Protein AF-A0A6M3KWX9-F1 (afdb_monomer_lite)

pLDDT: mean 74.69, std 15.09, range [32.09, 94.44]

Radius of gyration: 42.63 Å; chains: 1; bounding box: 97×72×137 Å

Foldseek 3Di:
DPDDDDDDPVVCVPPPDDPDDDDDDDPCVVVVVVVVVVVLQVVCVVLLAHPVVVPPPPPPDQCVDPVSVVVSVVSSCVSVLVVVVCCQVVPVQVVVVVVLVCCVVPPVVPDDDDDRDDRCPSVVVVVLVVVLVVLVVVLVVCPDPVSCVVCPPQNNLVSVLVNCVSVVHNSPVPGPDPVVVVVVVVVVVVLVVLVVVCVVVVHDSVVSVVVVCVVVPPPDDDDDDDDQDADPVGDGDPDDDDDDDDD

Sequence (247 aa):
PWKIWSFSSEKLKGSARDPMGFHQPTLIVNELLAIYKYFFEQASEVTGIPAYVYGNQNVAGAGKTASGLSMLMNAAAKGLRNAAGNIDKGVISPSVEEHWLITMLMRPDLAKGDSRIVARASEYLIQQEQLQIRLSEALTATNNPTDMEIIGLDGRSEMLRNYFKGLKMNPDKIVPDREDMIMAKVQTEVQKVVMMLAQALQMDPNALMQILQQGAGNEGNGQGQKPRELDAAGNPVSGQDVRMFNQ

Structure (mmCIF, N/CA/C/O backbone):
data_AF-A0A6M3KWX9-F1
#
_entry.id   AF-A0A6M3KWX9-F1
#
loop_
_atom_site.group_PDB
_atom_site.id
_atom_site.type_symbol
_atom_site.label_atom_id
_atom_site.label_alt_id
_atom_site.label_comp_id
_atom_site.label_asym_id
_atom_site.label_entity_id
_atom_site.label_seq_id
_atom_site.pdbx_PDB_ins_code
_atom_site.Cartn_x
_atom_site.Cartn_y
_atom_site.Cartn_z
_atom_site.occupancy
_atom_site.B_iso_or_equiv
_atom_site.auth_seq_id
_atom_site.auth_comp_id
_atom_site.auth_asym_id
_atom_site.auth_atom_id
_atom_site.pdbx_PDB_model_num
ATOM 1 N N . PRO A 1 1 ? 55.104 14.513 -33.617 1.00 55.25 1 PRO A N 1
ATOM 2 C CA . PRO A 1 1 ? 55.760 15.818 -33.883 1.00 55.25 1 PRO A CA 1
ATOM 3 C C . PRO A 1 1 ? 56.833 15.649 -34.973 1.00 55.25 1 PRO A C 1
ATOM 5 O O . PRO A 1 1 ? 57.561 14.669 -34.907 1.00 55.25 1 PRO A O 1
ATOM 8 N N . TRP A 1 2 ? 56.882 16.545 -35.969 1.00 66.56 2 TRP A N 1
ATOM 9 C CA . TRP A 1 2 ? 57.782 16.526 -37.152 1.00 66.56 2 TRP A CA 1
ATOM 10 C C . TRP A 1 2 ? 57.343 15.748 -38.407 1.00 66.56 2 TRP A C 1
ATOM 12 O O . TRP A 1 2 ? 58.158 15.508 -39.292 1.00 66.56 2 TRP A O 1
ATOM 22 N N . LYS A 1 3 ? 56.055 15.409 -38.560 1.00 76.31 3 LYS A N 1
ATOM 23 C CA . LYS A 1 3 ? 55.534 14.892 -39.839 1.00 76.31 3 LYS A CA 1
ATOM 24 C C . LYS A 1 3 ? 54.928 16.034 -40.657 1.00 76.31 3 LYS A C 1
ATOM 26 O O . LYS A 1 3 ? 53.965 16.652 -40.212 1.00 76.31 3 LYS A O 1
ATOM 31 N N . ILE A 1 4 ? 55.504 16.307 -41.827 1.00 79.62 4 ILE A N 1
ATOM 32 C CA . ILE A 1 4 ? 55.031 17.328 -42.769 1.00 79.62 4 ILE A CA 1
ATOM 33 C C . ILE A 1 4 ? 54.068 16.660 -43.753 1.00 79.62 4 ILE A C 1
ATOM 35 O O . ILE A 1 4 ? 54.397 15.632 -44.343 1.00 79.62 4 ILE A O 1
ATOM 39 N N . TRP A 1 5 ? 52.884 17.244 -43.926 1.00 77.81 5 TRP A N 1
ATOM 40 C CA . TRP A 1 5 ? 51.904 16.831 -44.929 1.00 77.81 5 TRP A CA 1
ATOM 41 C C . TRP A 1 5 ? 51.919 17.863 -46.056 1.00 77.81 5 TRP A C 1
ATOM 43 O O . TRP A 1 5 ? 51.593 19.026 -45.827 1.00 77.81 5 TRP A O 1
ATOM 53 N N . SER A 1 6 ? 52.365 17.466 -47.248 1.00 75.94 6 SER A N 1
ATOM 54 C CA . SER A 1 6 ? 52.410 18.336 -48.425 1.00 75.94 6 SER A CA 1
ATOM 55 C C . SER A 1 6 ? 51.170 18.130 -49.295 1.00 75.94 6 SER A C 1
ATOM 57 O O . SER A 1 6 ? 50.719 17.005 -49.508 1.00 75.94 6 SER A O 1
ATOM 59 N N . PHE A 1 7 ? 50.622 19.227 -49.820 1.00 72.88 7 PHE A N 1
ATOM 60 C CA . PHE A 1 7 ? 49.460 19.216 -50.710 1.00 72.88 7 PHE A CA 1
ATOM 61 C C . PHE A 1 7 ? 49.851 19.781 -52.075 1.00 72.88 7 PHE A C 1
ATOM 63 O O . PHE A 1 7 ? 50.565 20.778 -52.161 1.00 72.88 7 PHE A O 1
ATOM 70 N N . SER A 1 8 ? 49.402 19.132 -53.151 1.00 74.62 8 SER A N 1
ATOM 71 C CA . SER A 1 8 ? 49.672 19.569 -54.525 1.00 74.62 8 SER A CA 1
ATOM 72 C C . SER A 1 8 ? 48.628 20.596 -54.961 1.00 74.62 8 SER A C 1
ATOM 74 O O . SER A 1 8 ? 47.445 20.275 -55.077 1.00 74.62 8 SER A O 1
ATOM 76 N N . SER A 1 9 ? 49.070 21.824 -55.229 1.00 66.75 9 SER A N 1
ATOM 77 C CA . SER A 1 9 ? 48.215 22.938 -55.656 1.00 66.75 9 SER A CA 1
ATOM 78 C C . SER A 1 9 ? 47.529 22.704 -57.010 1.00 66.75 9 SER A C 1
ATOM 80 O O . SER A 1 9 ? 46.460 23.260 -57.246 1.00 66.75 9 SER A O 1
ATOM 82 N N . GLU A 1 10 ? 48.075 21.844 -57.878 1.00 68.75 10 GLU A N 1
ATOM 83 C CA . GLU A 1 10 ? 47.440 21.463 -59.150 1.00 68.75 10 GLU A CA 1
ATOM 84 C C . GLU A 1 10 ? 46.204 20.583 -58.959 1.00 68.75 10 GLU A C 1
ATOM 86 O O . GLU A 1 10 ? 45.214 20.766 -59.660 1.00 68.75 10 GLU A O 1
ATOM 91 N N . LYS A 1 11 ? 46.223 19.669 -57.980 1.00 64.44 11 LYS A N 1
ATOM 92 C CA . LYS A 1 11 ? 45.087 18.775 -57.688 1.00 64.44 11 LYS A CA 1
ATOM 93 C C . LYS A 1 11 ? 43.976 19.448 -56.870 1.00 64.44 11 LYS A C 1
ATOM 95 O O . LYS A 1 11 ? 42.882 18.904 -56.770 1.00 64.44 11 LYS A O 1
ATOM 100 N N . LEU A 1 12 ? 44.261 20.612 -56.282 1.00 65.44 12 LEU A N 1
ATOM 101 C CA . LEU A 1 12 ? 43.328 21.424 -55.489 1.00 65.44 12 LEU A CA 1
ATOM 102 C C . LEU A 1 12 ? 42.652 22.543 -56.296 1.00 65.44 12 LEU A C 1
ATOM 104 O O . LEU A 1 12 ? 41.667 23.115 -55.829 1.00 65.44 12 LEU A O 1
ATOM 108 N N . LYS A 1 13 ? 43.132 22.845 -57.512 1.00 60.19 13 LYS A N 1
ATOM 109 C CA . LYS A 1 13 ? 42.490 23.815 -58.409 1.00 60.19 13 LYS A CA 1
ATOM 110 C C . LYS A 1 13 ? 41.079 23.336 -58.769 1.00 60.19 13 LYS A C 1
ATOM 112 O O . LYS A 1 13 ? 40.913 22.421 -59.566 1.00 60.19 13 LYS A O 1
ATOM 117 N N . GLY A 1 14 ? 40.072 23.973 -58.174 1.00 67.12 14 GLY A N 1
ATOM 118 C CA . GLY A 1 14 ? 38.651 23.700 -58.417 1.00 67.12 14 GLY A CA 1
ATOM 119 C C . GLY A 1 14 ? 37.916 22.993 -57.273 1.00 67.12 14 GLY A C 1
ATOM 120 O O . GLY A 1 14 ? 36.700 22.847 -57.353 1.00 67.12 14 GLY A O 1
ATOM 121 N N . SER A 1 15 ? 38.604 22.596 -56.197 1.00 64.31 15 SER A N 1
ATOM 122 C CA . SER A 1 15 ? 37.960 22.042 -55.000 1.00 64.31 15 SER A CA 1
ATOM 123 C C . SER A 1 15 ? 37.875 23.107 -53.906 1.00 64.31 15 SER A C 1
ATOM 125 O O . SER A 1 15 ? 38.895 23.586 -53.424 1.00 64.31 15 SER A O 1
ATOM 127 N N . ALA A 1 16 ? 36.660 23.477 -53.497 1.00 67.25 16 ALA A N 1
ATOM 128 C CA . ALA A 1 16 ? 36.396 24.498 -52.472 1.00 67.25 16 ALA A CA 1
ATOM 129 C C . ALA A 1 16 ? 36.583 23.996 -51.021 1.00 67.25 16 ALA A C 1
ATOM 131 O O . ALA A 1 16 ? 36.071 24.603 -50.083 1.00 67.25 16 ALA A O 1
ATOM 132 N N . ARG A 1 17 ? 37.242 22.847 -50.829 1.00 68.50 17 ARG A N 1
ATOM 133 C CA . ARG A 1 17 ? 37.450 22.223 -49.517 1.00 68.50 17 ARG A CA 1
ATOM 134 C C . ARG A 1 17 ? 38.917 22.303 -49.130 1.00 68.50 17 ARG A C 1
ATOM 136 O O . ARG A 1 17 ? 39.771 21.843 -49.888 1.00 68.50 17 ARG A O 1
ATOM 143 N N . ASP A 1 18 ? 39.181 22.830 -47.938 1.00 75.19 18 ASP A N 1
ATOM 144 C CA . ASP A 1 18 ? 40.529 22.870 -47.382 1.00 75.19 18 ASP A CA 1
ATOM 145 C C . ASP A 1 18 ? 41.114 21.450 -47.265 1.00 75.19 18 ASP A C 1
ATOM 147 O O . ASP A 1 18 ? 40.432 20.533 -46.794 1.00 75.19 18 ASP A O 1
ATOM 151 N N . PRO A 1 19 ? 42.377 21.237 -47.680 1.00 72.94 19 PRO A N 1
ATOM 152 C CA . PRO A 1 19 ? 42.989 19.909 -47.730 1.00 72.94 19 PRO A CA 1
ATOM 153 C C . PRO A 1 19 ? 43.255 19.286 -46.352 1.00 72.94 19 PRO A C 1
ATOM 155 O O . PRO A 1 19 ? 43.456 18.077 -46.257 1.00 72.94 19 PRO A O 1
ATOM 158 N N . MET A 1 20 ? 43.243 20.093 -45.288 1.00 72.88 20 MET A N 1
ATOM 159 C CA . MET A 1 20 ? 43.300 19.647 -43.897 1.00 72.88 20 MET A CA 1
ATOM 160 C C . MET A 1 20 ? 42.262 20.412 -43.089 1.00 72.88 20 MET A C 1
ATOM 162 O O . MET A 1 20 ? 42.413 21.607 -42.858 1.00 72.88 20 MET A O 1
ATOM 166 N N . GLY A 1 21 ? 41.230 19.706 -42.637 1.00 76.25 21 GLY A N 1
ATOM 167 C CA . GLY A 1 21 ? 40.248 20.223 -41.691 1.00 76.25 21 GLY A CA 1
ATOM 168 C C . GLY A 1 21 ? 40.489 19.649 -40.300 1.00 76.25 21 GLY A C 1
ATOM 169 O O . GLY A 1 21 ? 40.731 18.451 -40.146 1.00 76.25 21 GLY A O 1
ATOM 170 N N . PHE A 1 22 ? 40.398 20.490 -39.275 1.00 74.31 22 PHE A N 1
ATOM 171 C CA . PHE A 1 22 ? 40.302 20.019 -37.899 1.00 74.31 22 PHE A CA 1
ATOM 172 C C . PHE A 1 22 ? 38.844 19.643 -37.620 1.00 74.31 22 PHE A C 1
ATOM 174 O O . PHE A 1 22 ? 37.978 20.510 -37.540 1.00 74.31 22 PHE A O 1
ATOM 181 N N . HIS A 1 23 ? 38.556 18.347 -37.510 1.00 80.69 23 HIS A N 1
ATOM 182 C CA . HIS A 1 23 ? 37.225 17.880 -37.137 1.00 80.69 23 HIS A CA 1
ATOM 183 C C . HIS A 1 23 ? 37.104 17.852 -35.611 1.00 80.69 23 HIS A C 1
ATOM 185 O O . HIS A 1 23 ? 37.618 16.940 -34.960 1.00 80.69 23 HIS A O 1
ATOM 191 N N . GLN A 1 24 ? 36.410 18.837 -35.042 1.00 79.56 24 GLN A N 1
ATOM 192 C CA . GLN A 1 24 ? 35.984 18.794 -33.648 1.00 79.56 24 GLN A CA 1
ATOM 193 C C . GLN A 1 24 ? 34.554 18.244 -33.591 1.00 79.56 24 GLN A C 1
ATOM 195 O O . GLN A 1 24 ? 33.648 18.888 -34.120 1.00 79.56 24 GLN A O 1
ATOM 200 N N . PRO A 1 25 ? 34.318 17.070 -32.979 1.00 83.19 25 PRO A N 1
ATOM 201 C CA . PRO A 1 25 ? 32.964 16.569 -32.791 1.00 83.19 25 PRO A CA 1
ATOM 202 C C . PRO A 1 25 ? 32.144 17.577 -31.984 1.00 83.19 25 PRO A C 1
ATOM 204 O O . PRO A 1 25 ? 32.587 18.047 -30.933 1.00 83.19 25 PRO A O 1
ATOM 207 N N . THR A 1 26 ? 30.942 17.895 -32.455 1.00 82.56 26 THR A N 1
ATOM 208 C CA . THR A 1 26 ? 29.984 18.678 -31.673 1.00 82.56 26 THR A CA 1
ATOM 209 C C . THR A 1 26 ? 29.567 17.884 -30.440 1.00 82.56 26 THR A C 1
ATOM 211 O O . THR A 1 26 ? 29.196 16.712 -30.535 1.00 82.56 26 THR A O 1
ATOM 214 N N . LEU A 1 27 ? 29.617 18.517 -29.270 1.00 86.25 27 LEU A N 1
ATOM 215 C CA . LEU A 1 27 ? 29.207 17.894 -28.017 1.00 86.25 27 LEU A CA 1
ATOM 216 C C . LEU A 1 27 ? 27.675 17.750 -27.977 1.00 86.25 27 LEU A C 1
ATOM 218 O O . LEU A 1 27 ? 26.969 18.698 -27.654 1.00 86.25 27 LEU A O 1
ATOM 222 N N . ILE A 1 28 ? 27.168 16.550 -28.262 1.00 86.94 28 ILE A N 1
ATOM 223 C CA . ILE A 1 28 ? 25.725 16.22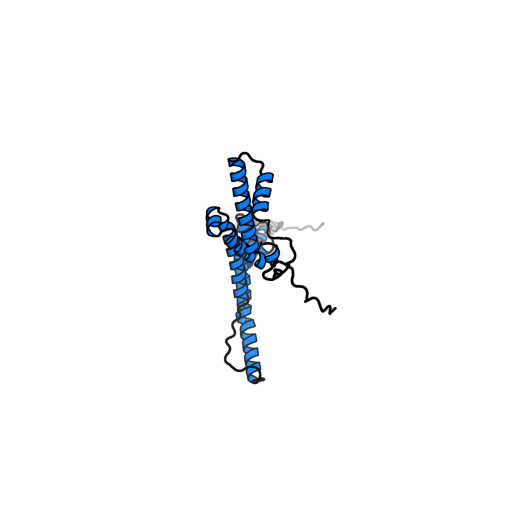0 -28.237 1.00 86.94 28 ILE A CA 1
ATOM 224 C C . ILE A 1 28 ? 25.248 15.637 -26.895 1.00 86.94 28 ILE A C 1
ATOM 226 O O . ILE A 1 28 ? 24.140 15.119 -26.782 1.00 86.94 28 ILE A O 1
ATOM 230 N N . VAL A 1 29 ? 26.078 15.706 -25.849 1.00 89.19 29 VAL A N 1
ATOM 231 C CA . VAL A 1 29 ? 25.793 15.084 -24.541 1.00 89.19 29 VAL A CA 1
ATOM 232 C C . VAL A 1 29 ? 24.490 15.604 -23.931 1.00 89.19 29 VAL A C 1
ATOM 234 O O . VAL A 1 29 ? 23.729 14.825 -23.366 1.00 89.19 29 VAL A O 1
ATOM 237 N N . ASN A 1 30 ? 24.189 16.895 -24.087 1.00 89.75 30 ASN A N 1
ATOM 238 C CA . ASN A 1 30 ? 22.964 17.486 -23.542 1.00 89.75 30 ASN A CA 1
ATOM 239 C C . ASN A 1 30 ? 21.696 16.907 -24.186 1.00 89.75 30 ASN A C 1
ATOM 241 O O . ASN A 1 30 ? 20.711 16.659 -23.495 1.00 89.75 30 ASN A O 1
ATOM 245 N N . GLU A 1 31 ? 21.735 16.656 -25.492 1.00 89.06 31 GLU A N 1
ATOM 246 C CA . GLU A 1 31 ? 20.612 16.107 -26.254 1.00 89.06 31 GLU A CA 1
ATOM 247 C C . GLU A 1 31 ? 20.416 14.616 -25.935 1.00 89.06 31 GLU A C 1
ATOM 249 O O . GLU A 1 31 ? 19.299 14.169 -25.681 1.00 89.06 31 GLU A O 1
ATOM 254 N N . LEU A 1 32 ? 21.515 13.865 -25.798 1.00 89.25 32 LEU A N 1
ATOM 255 C CA . LEU A 1 32 ? 21.489 12.473 -25.334 1.00 89.25 32 LEU A CA 1
ATOM 256 C C . LEU A 1 32 ? 20.947 12.345 -23.901 1.00 89.25 32 LEU A C 1
ATOM 258 O O . LEU A 1 32 ? 20.169 11.436 -23.614 1.00 89.25 32 LEU A O 1
ATOM 262 N N . LEU A 1 33 ? 21.306 13.270 -23.005 1.00 92.38 33 LEU A N 1
ATOM 263 C CA . LEU A 1 33 ? 20.753 13.317 -21.649 1.00 92.38 33 LEU A CA 1
ATOM 264 C C . LEU A 1 33 ? 19.256 13.649 -21.644 1.00 92.38 33 LEU A C 1
ATOM 266 O O . LEU A 1 33 ? 18.529 13.125 -20.800 1.00 92.38 33 LEU A O 1
ATOM 270 N N . ALA A 1 34 ? 18.782 14.489 -22.567 1.00 92.75 34 ALA A N 1
ATOM 271 C CA . ALA A 1 34 ? 17.357 14.779 -22.711 1.00 92.75 34 ALA A CA 1
ATOM 272 C C . ALA A 1 34 ? 16.576 13.538 -23.175 1.00 92.75 34 ALA A C 1
ATOM 274 O O . ALA A 1 34 ? 15.553 13.204 -22.579 1.00 92.75 34 ALA A O 1
ATOM 275 N N . ILE A 1 35 ? 17.102 12.805 -24.160 1.00 92.88 35 ILE A N 1
ATOM 276 C CA . ILE A 1 35 ? 16.521 11.539 -24.631 1.00 92.88 35 ILE A CA 1
ATOM 277 C C . ILE A 1 35 ? 16.487 10.501 -23.501 1.00 92.88 35 ILE A C 1
ATOM 279 O O . ILE A 1 35 ? 15.466 9.849 -23.289 1.00 92.88 35 ILE A O 1
ATOM 283 N N . TYR A 1 36 ? 17.575 10.374 -22.734 1.00 91.94 36 TYR A N 1
ATOM 284 C CA . TYR A 1 36 ? 17.619 9.477 -21.578 1.00 91.94 36 TYR A CA 1
ATOM 285 C C . TYR A 1 36 ? 16.538 9.820 -20.546 1.00 91.94 36 TYR A C 1
ATOM 287 O O . TYR A 1 36 ? 15.815 8.929 -20.105 1.00 91.94 36 TYR A O 1
ATOM 295 N N . LYS A 1 37 ? 16.392 11.102 -20.182 1.00 89.12 37 LYS A N 1
ATOM 296 C CA . LYS A 1 37 ? 15.351 11.544 -19.239 1.00 89.12 37 LYS A CA 1
ATOM 297 C C . LYS A 1 37 ? 13.950 11.230 -19.753 1.00 89.12 37 LYS A C 1
ATOM 299 O O . LYS A 1 37 ? 13.150 10.708 -18.989 1.00 89.12 37 LYS A O 1
ATOM 304 N N . TYR A 1 38 ? 13.689 11.468 -21.038 1.00 90.38 38 TYR A N 1
ATOM 305 C CA . TYR A 1 38 ? 12.405 11.144 -21.655 1.00 90.38 38 TYR A CA 1
ATOM 306 C C . TYR A 1 38 ? 12.081 9.649 -21.550 1.00 90.38 38 TYR A C 1
ATOM 308 O O . TYR A 1 38 ? 11.013 9.280 -21.067 1.00 90.38 38 TYR A O 1
ATOM 316 N N . PHE A 1 39 ? 13.016 8.769 -21.924 1.00 90.31 39 PHE A N 1
ATOM 317 C CA . PHE A 1 39 ? 12.796 7.325 -21.804 1.00 90.31 39 PHE A CA 1
ATOM 318 C C . PHE A 1 39 ? 12.685 6.859 -20.354 1.00 90.31 39 PHE A C 1
ATOM 320 O O . PHE A 1 39 ? 11.912 5.949 -20.071 1.00 90.31 39 PHE A O 1
ATOM 327 N N . PHE A 1 40 ? 13.420 7.479 -19.433 1.00 86.44 40 PHE A N 1
ATOM 328 C CA . PHE A 1 40 ? 13.316 7.183 -18.010 1.00 86.44 40 PHE A CA 1
ATOM 329 C C . PHE A 1 40 ? 11.934 7.559 -17.452 1.00 86.44 40 PHE A C 1
ATOM 331 O O . PHE A 1 40 ? 11.307 6.753 -16.768 1.00 86.44 40 PHE A O 1
ATOM 338 N N . GLU A 1 41 ? 11.420 8.743 -17.793 1.00 84.44 41 GLU A N 1
ATOM 339 C CA . GLU A 1 41 ? 10.075 9.189 -17.409 1.00 84.44 41 GLU A CA 1
ATOM 340 C C . GLU A 1 41 ? 8.986 8.294 -18.016 1.00 84.44 41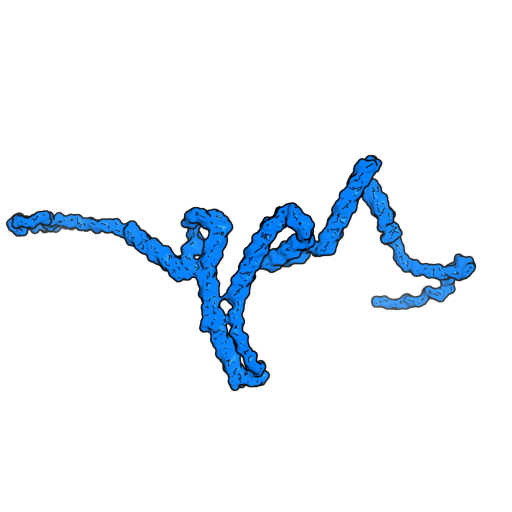 GLU A C 1
ATOM 342 O O . GLU A 1 41 ? 8.081 7.859 -17.304 1.00 84.44 41 GLU A O 1
ATOM 347 N N . GLN A 1 42 ? 9.111 7.934 -19.297 1.00 87.38 42 GLN A N 1
ATOM 348 C CA . GLN A 1 42 ? 8.188 7.007 -19.957 1.00 87.38 42 GLN A CA 1
ATOM 349 C C . GLN A 1 42 ? 8.239 5.598 -19.353 1.00 87.38 42 GLN A C 1
ATOM 351 O O . GLN A 1 42 ? 7.198 4.980 -19.139 1.00 87.38 42 GLN A O 1
ATOM 356 N N . ALA A 1 43 ? 9.423 5.089 -19.010 1.00 84.56 43 ALA A N 1
ATOM 357 C CA . ALA A 1 43 ? 9.555 3.807 -18.322 1.00 84.56 43 ALA A CA 1
ATOM 358 C C . ALA A 1 43 ? 8.873 3.834 -16.944 1.00 84.56 43 ALA A C 1
ATOM 360 O O . ALA A 1 43 ? 8.196 2.874 -16.571 1.00 84.56 43 ALA A O 1
ATOM 361 N N . SER A 1 44 ? 8.995 4.937 -16.203 1.00 81.19 44 SER A N 1
ATOM 362 C CA . SER A 1 44 ? 8.269 5.144 -14.945 1.00 81.19 44 SER A CA 1
ATOM 363 C C . SER A 1 44 ? 6.747 5.162 -15.129 1.00 81.19 44 SER A C 1
ATOM 365 O O . SER A 1 44 ? 6.030 4.607 -14.297 1.00 81.19 44 SER A O 1
ATOM 367 N N . GLU A 1 45 ? 6.245 5.758 -16.211 1.00 79.44 45 GLU A N 1
ATOM 368 C CA . GLU A 1 45 ? 4.812 5.786 -16.524 1.00 79.44 45 GLU A CA 1
ATOM 369 C C . GLU A 1 45 ? 4.279 4.392 -16.897 1.00 79.44 45 GLU A C 1
ATOM 371 O O . GLU A 1 45 ? 3.264 3.954 -16.358 1.00 79.44 45 GLU A O 1
ATOM 376 N N . VAL A 1 46 ? 5.012 3.646 -17.732 1.00 81.25 46 VAL A N 1
ATOM 377 C CA . VAL A 1 46 ? 4.643 2.283 -18.160 1.00 81.25 46 VAL A CA 1
ATOM 378 C C . VAL A 1 46 ? 4.700 1.278 -17.007 1.00 81.25 46 VAL A C 1
ATOM 380 O O . VAL A 1 46 ? 3.821 0.428 -16.877 1.00 81.25 46 VAL A O 1
ATOM 383 N N . THR A 1 47 ? 5.722 1.358 -16.154 1.00 80.69 47 THR A N 1
ATOM 384 C CA . THR A 1 47 ? 5.854 0.466 -14.986 1.00 80.69 47 THR A CA 1
ATOM 385 C C . THR A 1 47 ? 4.878 0.819 -13.864 1.00 80.69 47 THR A C 1
ATOM 387 O O . THR A 1 47 ? 4.655 0.006 -12.967 1.00 80.69 47 THR A O 1
ATOM 390 N N . GLY A 1 48 ? 4.289 2.018 -13.894 1.00 73.12 48 GLY A N 1
ATOM 391 C CA . GLY A 1 48 ? 3.404 2.514 -12.844 1.00 73.12 48 GLY A CA 1
ATOM 392 C C . GLY A 1 48 ? 4.115 2.798 -11.518 1.00 73.12 48 GLY A C 1
ATOM 393 O O . GLY A 1 48 ? 3.438 3.036 -10.518 1.00 73.12 48 GLY A O 1
ATOM 394 N N . ILE A 1 49 ? 5.456 2.783 -11.492 1.00 78.50 49 ILE A N 1
ATOM 395 C CA . ILE A 1 49 ? 6.275 3.123 -10.322 1.00 78.50 49 ILE A CA 1
ATOM 396 C C . ILE A 1 49 ? 7.080 4.388 -10.649 1.00 78.50 49 ILE A C 1
ATOM 398 O O . ILE A 1 49 ? 8.193 4.325 -11.182 1.00 78.50 49 ILE A O 1
ATOM 402 N N . PRO A 1 50 ? 6.524 5.567 -10.352 1.00 71.00 50 PRO A N 1
ATOM 403 C CA . PRO A 1 50 ? 7.202 6.821 -10.615 1.00 71.00 50 PRO A CA 1
ATOM 404 C C . PRO A 1 50 ? 8.416 7.044 -9.707 1.00 71.00 50 PRO A C 1
ATOM 406 O O . PRO A 1 50 ? 8.443 6.654 -8.539 1.00 71.00 50 PRO A O 1
ATOM 409 N N . ALA A 1 51 ? 9.419 7.746 -10.240 1.00 70.31 51 ALA A N 1
ATOM 410 C CA . ALA A 1 51 ? 10.715 7.962 -9.594 1.00 70.31 51 ALA A CA 1
ATOM 411 C C . ALA A 1 51 ? 10.651 8.641 -8.209 1.00 70.31 51 ALA A C 1
ATOM 413 O O . ALA A 1 51 ? 11.568 8.489 -7.403 1.00 70.31 51 ALA A O 1
ATOM 414 N N . TYR A 1 52 ? 9.574 9.372 -7.904 1.00 70.75 52 TYR A N 1
ATOM 415 C CA . TYR A 1 52 ? 9.389 9.995 -6.592 1.00 70.75 52 TYR A CA 1
ATOM 416 C C . TYR A 1 52 ? 9.192 8.976 -5.460 1.00 70.75 52 TYR A C 1
ATOM 418 O O . TYR A 1 52 ? 9.547 9.275 -4.323 1.00 70.75 52 TYR A O 1
ATOM 426 N N . VAL A 1 53 ? 8.705 7.762 -5.758 1.00 70.06 53 VAL A N 1
ATOM 427 C CA . VAL A 1 53 ? 8.556 6.671 -4.773 1.00 70.06 53 VAL A CA 1
ATOM 428 C C . VAL A 1 53 ? 9.914 6.254 -4.202 1.00 70.06 53 VAL A C 1
ATOM 430 O O . VAL A 1 53 ? 10.018 5.920 -3.027 1.00 70.06 53 VAL A O 1
ATOM 433 N N . TYR A 1 54 ? 10.976 6.349 -5.006 1.00 69.31 54 TYR A N 1
ATOM 434 C CA . TYR A 1 54 ? 12.344 6.013 -4.605 1.00 69.31 54 TYR A CA 1
ATOM 435 C C . TYR A 1 54 ? 13.055 7.129 -3.818 1.00 69.31 54 TYR A C 1
ATOM 437 O O . TYR A 1 54 ? 14.238 7.001 -3.512 1.00 69.31 54 TYR A O 1
ATOM 445 N N . GLY A 1 55 ? 12.360 8.220 -3.477 1.00 62.47 55 GLY A N 1
ATOM 446 C CA . GLY A 1 55 ? 12.918 9.302 -2.662 1.00 62.47 55 GLY A CA 1
ATOM 447 C C . GLY A 1 55 ? 13.540 10.450 -3.458 1.00 62.47 55 GLY A C 1
ATOM 448 O O . GLY A 1 55 ? 14.350 11.200 -2.913 1.00 62.47 55 GLY A O 1
ATOM 449 N N . ASN A 1 56 ? 13.166 10.634 -4.729 1.00 60.41 56 ASN A N 1
ATOM 450 C CA . ASN A 1 56 ? 13.564 11.839 -5.454 1.00 60.41 56 ASN A CA 1
ATOM 451 C C . ASN A 1 56 ? 12.859 13.070 -4.847 1.00 60.41 56 ASN A C 1
ATOM 453 O O . ASN A 1 56 ? 11.673 13.294 -5.079 1.00 60.41 56 ASN A O 1
ATOM 457 N N . GLN A 1 57 ? 13.601 13.860 -4.063 1.00 54.59 57 GLN A N 1
ATOM 458 C CA . GLN A 1 57 ? 13.125 15.067 -3.369 1.00 54.59 57 GLN A CA 1
ATOM 459 C C . GLN A 1 57 ? 12.765 16.232 -4.312 1.00 54.59 57 GLN A C 1
ATOM 461 O O . GLN A 1 57 ? 12.152 17.203 -3.871 1.00 54.59 57 GLN A O 1
ATOM 466 N N . ASN A 1 58 ? 13.074 16.144 -5.611 1.00 56.97 58 ASN A N 1
ATOM 467 C CA . ASN A 1 58 ? 12.706 17.162 -6.600 1.00 56.97 58 ASN A CA 1
ATOM 468 C C . ASN A 1 58 ? 11.285 16.963 -7.159 1.00 56.97 58 ASN A C 1
ATOM 470 O O . ASN A 1 58 ? 11.062 17.060 -8.365 1.00 56.97 58 ASN A O 1
ATOM 474 N N . VAL A 1 59 ? 10.297 16.710 -6.295 1.00 58.78 59 VAL A N 1
ATOM 475 C CA . VAL A 1 59 ? 8.889 16.773 -6.713 1.00 58.78 59 VAL A CA 1
ATOM 476 C C . VAL A 1 59 ? 8.465 18.242 -6.739 1.00 58.78 59 VAL A C 1
ATOM 478 O O . VAL A 1 59 ? 8.307 18.888 -5.702 1.00 58.78 59 VAL A O 1
ATOM 481 N N . ALA A 1 60 ? 8.326 18.807 -7.938 1.00 61.66 60 ALA A N 1
ATOM 482 C CA . ALA A 1 60 ? 7.844 20.172 -8.113 1.00 61.66 60 ALA A CA 1
ATOM 483 C C . ALA A 1 60 ? 6.338 20.280 -7.780 1.00 61.66 60 ALA A C 1
ATOM 485 O O . ALA A 1 60 ? 5.554 19.378 -8.067 1.00 61.66 60 ALA A O 1
ATOM 486 N N . GLY A 1 61 ? 5.920 21.405 -7.187 1.00 69.88 61 GLY A N 1
ATOM 487 C CA . GLY A 1 61 ? 4.504 21.720 -6.946 1.00 69.88 61 GLY A CA 1
ATOM 488 C C . GLY A 1 61 ? 3.871 20.997 -5.747 1.00 69.88 61 GLY A C 1
ATOM 489 O O . GLY A 1 61 ? 4.383 21.064 -4.629 1.00 69.88 61 GLY A O 1
ATOM 490 N N . ALA A 1 62 ? 2.725 20.344 -5.975 1.00 59.69 62 ALA A N 1
ATOM 491 C CA . ALA A 1 62 ? 1.852 19.768 -4.942 1.00 59.69 62 ALA A CA 1
ATOM 492 C C . ALA A 1 62 ? 2.508 18.657 -4.095 1.00 59.69 62 ALA A C 1
ATOM 494 O O . ALA A 1 62 ? 2.108 18.442 -2.949 1.00 59.69 62 ALA A O 1
ATOM 495 N N . GLY A 1 63 ? 3.560 18.007 -4.607 1.00 59.59 63 GLY A N 1
ATOM 496 C CA . GLY A 1 63 ? 4.328 16.988 -3.880 1.00 59.59 63 GLY A CA 1
ATOM 497 C C . GLY A 1 63 ? 5.200 17.517 -2.735 1.00 59.59 63 GLY A C 1
ATOM 498 O O . GLY A 1 63 ? 5.785 16.719 -2.013 1.00 59.59 63 GLY A O 1
ATOM 499 N N . LYS A 1 64 ? 5.270 18.842 -2.530 1.00 66.25 64 LYS A N 1
ATOM 500 C CA . LYS A 1 64 ? 5.925 19.450 -1.356 1.00 66.25 64 LYS A CA 1
ATOM 501 C C . LYS A 1 64 ? 5.094 19.360 -0.076 1.00 66.25 64 LYS A C 1
ATOM 503 O O . LYS A 1 64 ? 5.633 19.511 1.015 1.00 66.25 64 LYS A O 1
ATOM 508 N N . THR A 1 65 ? 3.784 19.160 -0.196 1.00 75.44 65 THR A N 1
ATOM 509 C CA . THR A 1 65 ? 2.889 19.042 0.961 1.00 75.44 65 THR A CA 1
ATOM 510 C C . THR A 1 65 ? 2.768 17.579 1.368 1.00 75.44 65 THR A C 1
ATOM 512 O O . THR A 1 65 ? 2.686 16.710 0.506 1.00 75.44 65 THR A O 1
ATOM 515 N N . ALA A 1 66 ? 2.738 17.284 2.670 1.00 66.38 66 ALA A N 1
ATOM 516 C CA . ALA A 1 66 ? 2.625 15.906 3.156 1.00 66.38 66 ALA A CA 1
ATOM 517 C C . ALA A 1 66 ? 1.364 15.196 2.619 1.00 66.38 66 ALA A C 1
ATOM 519 O O . ALA A 1 66 ? 1.412 14.009 2.297 1.00 66.38 66 ALA A O 1
ATOM 520 N N . SER A 1 67 ? 0.259 15.929 2.449 1.00 74.00 67 SER A N 1
ATOM 521 C CA . SER A 1 67 ? -0.982 15.423 1.854 1.00 74.00 67 SER A CA 1
ATOM 522 C C . SER A 1 67 ? -0.862 15.196 0.344 1.00 74.00 67 SER A C 1
ATOM 524 O O . SER A 1 67 ? -1.245 14.134 -0.139 1.00 74.00 67 SER A O 1
ATOM 526 N N . GLY A 1 68 ? -0.279 16.140 -0.403 1.00 72.38 68 GLY A N 1
ATOM 527 C CA . GLY A 1 68 ? -0.063 15.998 -1.845 1.00 72.38 68 GLY A CA 1
ATOM 528 C C . GLY A 1 68 ? 0.949 14.903 -2.191 1.00 72.38 68 GLY A C 1
ATOM 529 O O . GLY A 1 68 ? 0.727 14.136 -3.124 1.00 72.38 68 GLY A O 1
ATOM 530 N N . LEU A 1 69 ? 2.008 14.748 -1.392 1.00 73.81 69 LEU A N 1
ATOM 531 C CA . LEU A 1 69 ? 2.938 13.626 -1.501 1.00 73.81 69 LEU A CA 1
ATOM 532 C C . LEU A 1 69 ? 2.229 12.299 -1.208 1.00 73.81 69 LEU A C 1
ATOM 534 O O . LEU A 1 69 ? 2.359 11.363 -1.988 1.00 73.81 69 LEU A O 1
ATOM 538 N N . SER A 1 70 ? 1.428 12.226 -0.142 1.00 73.88 70 SER A N 1
ATOM 539 C CA . SER A 1 70 ? 0.659 11.017 0.194 1.00 73.88 70 SER A CA 1
ATOM 540 C C . SER A 1 70 ? -0.363 10.654 -0.888 1.00 73.88 70 SER A C 1
ATOM 542 O O . SER A 1 70 ? -0.595 9.475 -1.150 1.00 73.88 70 SER A O 1
ATOM 544 N N . MET A 1 71 ? -0.947 11.645 -1.568 1.00 79.62 71 MET A N 1
ATOM 545 C CA . MET A 1 71 ? -1.844 11.429 -2.706 1.00 79.62 71 MET A CA 1
ATOM 546 C C . MET A 1 71 ? -1.097 10.854 -3.917 1.00 79.62 71 MET A C 1
ATOM 548 O O . MET A 1 71 ? -1.558 9.886 -4.523 1.00 79.62 71 MET A O 1
ATOM 552 N N . LEU A 1 72 ? 0.082 11.396 -4.237 1.00 74.69 72 LEU A N 1
ATOM 553 C CA . LEU A 1 72 ? 0.937 10.877 -5.308 1.00 74.69 72 LEU A CA 1
ATOM 554 C C . LEU A 1 72 ? 1.445 9.461 -4.994 1.00 74.69 72 LEU A C 1
ATOM 556 O O . LEU A 1 72 ? 1.401 8.588 -5.858 1.00 74.69 72 LEU A O 1
ATOM 560 N N . MET A 1 73 ? 1.833 9.188 -3.745 1.00 76.44 73 MET A N 1
ATOM 561 C CA . MET A 1 73 ? 2.215 7.841 -3.301 1.00 76.44 73 MET A CA 1
ATOM 562 C C . MET A 1 73 ? 1.059 6.848 -3.422 1.00 76.44 73 MET A C 1
ATOM 564 O O . MET A 1 73 ? 1.255 5.731 -3.893 1.00 76.44 73 MET A O 1
ATOM 568 N N . ASN A 1 74 ? -0.162 7.257 -3.072 1.00 78.56 74 ASN A N 1
ATOM 569 C CA . ASN A 1 74 ? -1.347 6.414 -3.219 1.00 78.56 74 ASN A CA 1
ATOM 570 C C . ASN A 1 74 ? -1.672 6.082 -4.679 1.00 78.56 74 ASN A C 1
ATOM 572 O O . ASN A 1 74 ? -2.083 4.953 -4.971 1.00 78.56 74 ASN A O 1
ATOM 576 N N . ALA A 1 75 ? -1.476 7.043 -5.587 1.00 75.94 75 ALA A N 1
ATOM 577 C CA . ALA A 1 75 ? -1.634 6.836 -7.022 1.00 75.94 75 ALA A CA 1
ATOM 578 C C . ALA A 1 75 ? -0.572 5.868 -7.569 1.00 75.94 75 ALA A C 1
ATOM 580 O O . ALA A 1 75 ? -0.918 4.925 -8.280 1.00 75.94 75 ALA A O 1
ATOM 581 N N . ALA A 1 76 ? 0.692 6.036 -7.170 1.00 72.94 76 ALA A N 1
ATOM 582 C CA . ALA A 1 76 ? 1.788 5.132 -7.520 1.00 72.94 76 ALA A CA 1
ATOM 583 C C . ALA A 1 76 ? 1.576 3.703 -6.984 1.00 72.94 76 ALA A C 1
ATOM 585 O O . ALA A 1 76 ? 1.756 2.715 -7.695 1.00 72.94 76 ALA A O 1
ATOM 586 N N . ALA A 1 77 ? 1.097 3.569 -5.746 1.00 77.94 77 ALA A N 1
ATOM 587 C CA . ALA A 1 77 ? 0.826 2.275 -5.123 1.00 77.94 77 ALA A CA 1
ATOM 588 C C . ALA A 1 77 ? -0.282 1.471 -5.836 1.00 77.94 77 ALA A C 1
ATOM 590 O O . ALA A 1 77 ? -0.371 0.256 -5.661 1.00 77.94 77 ALA A O 1
ATOM 591 N N . LYS A 1 78 ? -1.111 2.099 -6.684 1.00 81.88 78 LYS A N 1
ATOM 592 C CA . LYS A 1 78 ? -2.124 1.397 -7.492 1.00 81.88 78 LYS A CA 1
ATOM 593 C C . LYS A 1 78 ? -1.500 0.377 -8.451 1.00 81.88 78 LYS A C 1
ATOM 595 O O . LYS A 1 78 ? -2.044 -0.716 -8.588 1.00 81.88 78 LYS A O 1
ATOM 600 N N . GLY A 1 79 ? -0.363 0.702 -9.073 1.00 82.44 79 GLY A N 1
ATOM 601 C CA . GLY A 1 79 ? 0.354 -0.225 -9.956 1.00 82.44 79 GLY A CA 1
ATOM 602 C C . GLY A 1 79 ? 0.828 -1.472 -9.207 1.00 82.44 79 GLY A C 1
ATOM 603 O O . GLY A 1 79 ? 0.570 -2.597 -9.634 1.00 82.44 79 GLY A O 1
ATOM 604 N N . LEU A 1 80 ? 1.413 -1.273 -8.023 1.00 83.25 80 LEU A N 1
ATOM 605 C CA . LEU A 1 80 ? 1.865 -2.356 -7.144 1.00 83.25 80 LEU A CA 1
ATOM 606 C C . LEU A 1 80 ? 0.705 -3.243 -6.668 1.00 83.25 80 LEU A C 1
ATOM 608 O O . LEU A 1 80 ? 0.811 -4.468 -6.696 1.00 83.25 80 LEU A O 1
ATOM 612 N N . ARG A 1 81 ? -0.428 -2.643 -6.285 1.00 85.69 81 ARG A N 1
ATOM 613 C CA . ARG A 1 81 ? -1.638 -3.377 -5.877 1.00 85.69 81 ARG A CA 1
ATOM 614 C C . ARG A 1 81 ? -2.215 -4.216 -7.019 1.00 85.69 81 ARG A C 1
ATOM 616 O O . ARG A 1 81 ? -2.634 -5.346 -6.786 1.00 85.69 81 ARG A O 1
ATOM 623 N N . ASN A 1 82 ? -2.202 -3.699 -8.249 1.00 86.62 82 ASN A N 1
ATOM 624 C CA . ASN A 1 82 ? -2.618 -4.463 -9.426 1.00 86.62 82 ASN A CA 1
ATOM 625 C C . ASN A 1 82 ? -1.682 -5.651 -9.686 1.00 86.62 82 ASN A C 1
ATOM 627 O O . ASN A 1 82 ? -2.160 -6.747 -9.967 1.00 86.62 82 ASN A O 1
ATOM 631 N N . ALA A 1 83 ? -0.367 -5.461 -9.547 1.00 88.44 83 ALA A N 1
ATOM 632 C CA . ALA A 1 83 ? 0.598 -6.552 -9.661 1.00 88.44 83 ALA A CA 1
ATOM 633 C C . ALA A 1 83 ? 0.366 -7.634 -8.590 1.00 88.44 83 ALA A C 1
ATOM 635 O O . ALA A 1 83 ? 0.312 -8.815 -8.924 1.00 88.44 83 ALA A O 1
ATOM 636 N N . ALA A 1 84 ? 0.133 -7.240 -7.334 1.00 88.81 84 ALA A N 1
ATOM 637 C CA . ALA A 1 84 ? -0.224 -8.169 -6.260 1.00 88.81 84 ALA A CA 1
ATOM 638 C C . ALA A 1 84 ? -1.540 -8.914 -6.554 1.00 88.81 84 ALA A C 1
ATOM 640 O O . ALA A 1 84 ? -1.596 -10.134 -6.435 1.00 88.81 84 ALA A O 1
ATOM 641 N N . GLY A 1 85 ? -2.573 -8.214 -7.031 1.00 91.25 85 GLY A N 1
ATOM 642 C CA . GLY A 1 85 ? -3.840 -8.839 -7.424 1.00 91.25 85 GLY A CA 1
ATOM 643 C C . GLY A 1 85 ? -3.702 -9.816 -8.598 1.00 91.25 85 GLY A C 1
ATOM 644 O O . GLY A 1 85 ? -4.414 -10.819 -8.658 1.00 91.25 85 GLY A O 1
ATOM 645 N N . ASN A 1 86 ? -2.768 -9.560 -9.517 1.00 91.25 86 ASN A N 1
ATOM 646 C CA . ASN A 1 86 ? -2.444 -10.490 -10.597 1.00 91.25 86 ASN A CA 1
ATOM 647 C C . ASN A 1 86 ? -1.724 -11.742 -10.082 1.00 91.25 86 ASN A C 1
ATOM 649 O O . ASN A 1 86 ? -1.974 -12.823 -10.605 1.00 91.25 86 ASN A O 1
ATOM 653 N N . ILE A 1 87 ? -0.883 -11.631 -9.051 1.00 92.44 87 ILE A N 1
ATOM 654 C CA . ILE A 1 87 ? -0.258 -12.791 -8.394 1.00 92.44 87 ILE A CA 1
ATOM 655 C C . ILE A 1 87 ? -1.321 -13.623 -7.665 1.00 92.44 87 ILE A C 1
ATOM 657 O O . ILE A 1 87 ? -1.370 -14.842 -7.833 1.00 92.44 87 ILE A O 1
ATOM 661 N N . ASP A 1 88 ? -2.219 -12.972 -6.924 1.00 93.00 88 ASP A N 1
ATOM 662 C CA . ASP A 1 88 ? -3.313 -13.635 -6.209 1.00 93.00 88 ASP A CA 1
ATOM 663 C C . ASP A 1 88 ? -4.199 -14.452 -7.166 1.00 93.00 88 ASP A C 1
ATOM 665 O O . ASP A 1 88 ? -4.482 -15.626 -6.919 1.00 93.00 88 ASP A O 1
ATOM 669 N N . LYS A 1 89 ? -4.601 -13.860 -8.298 1.00 91.50 89 LYS A N 1
ATOM 670 C CA . LYS A 1 89 ? -5.462 -14.527 -9.287 1.00 91.50 89 LYS A CA 1
ATOM 671 C C . LYS A 1 89 ? -4.712 -15.508 -10.187 1.00 91.50 89 LYS A C 1
ATOM 673 O O . LYS A 1 89 ? -5.260 -16.548 -10.526 1.00 91.50 89 LYS A O 1
ATOM 678 N N . GLY A 1 90 ? -3.499 -15.160 -10.609 1.00 92.56 90 GLY A N 1
ATOM 679 C CA . GLY A 1 90 ? -2.749 -15.897 -11.628 1.00 92.56 90 GLY A CA 1
ATOM 680 C C . GLY A 1 90 ? -1.852 -17.003 -11.084 1.00 92.56 90 GLY A C 1
ATOM 681 O O . GLY A 1 90 ? -1.521 -17.919 -11.826 1.00 92.56 90 GLY A O 1
ATOM 682 N N . VAL A 1 91 ? -1.455 -16.936 -9.811 1.00 94.25 91 VAL A N 1
ATOM 683 C CA . VAL A 1 91 ? -0.545 -17.914 -9.195 1.00 94.25 91 VAL A CA 1
ATOM 684 C C . VAL A 1 91 ? -1.196 -18.586 -7.994 1.00 94.25 91 VAL A C 1
ATOM 686 O O . VAL A 1 91 ? -1.202 -19.811 -7.914 1.00 94.25 91 VAL A O 1
ATOM 689 N N . ILE A 1 92 ? -1.764 -17.812 -7.065 1.00 93.81 92 ILE A N 1
ATOM 690 C CA . ILE A 1 92 ? -2.275 -18.374 -5.806 1.00 93.81 92 ILE A CA 1
ATOM 691 C C . ILE A 1 92 ? -3.565 -19.166 -6.032 1.00 93.81 92 ILE A C 1
ATOM 693 O O . ILE A 1 92 ? -3.621 -20.324 -5.627 1.00 93.81 92 ILE A O 1
ATOM 697 N N . SER A 1 93 ? -4.574 -18.586 -6.696 1.00 94.12 93 SER A N 1
ATOM 698 C CA . SER A 1 93 ? -5.839 -19.292 -6.979 1.00 94.12 93 SER A CA 1
ATOM 699 C C . SER A 1 93 ? -5.622 -20.638 -7.685 1.00 94.12 93 SER A C 1
ATOM 701 O O . SER A 1 93 ? -6.024 -21.651 -7.112 1.00 94.12 93 SER A O 1
ATOM 703 N N . PRO A 1 94 ? -4.917 -20.708 -8.837 1.00 94.19 94 PRO A N 1
ATOM 704 C CA . PRO A 1 94 ? -4.720 -21.984 -9.521 1.00 94.19 94 PRO A CA 1
ATOM 705 C C . PRO A 1 94 ? -3.865 -22.963 -8.708 1.00 94.19 94 PRO A C 1
ATOM 707 O O . PRO A 1 94 ? -4.140 -24.154 -8.717 1.00 94.19 94 PRO A O 1
ATOM 710 N N . SER A 1 95 ? -2.865 -22.494 -7.953 1.00 94.44 95 SER A N 1
ATOM 711 C CA . SER A 1 95 ? -2.039 -23.375 -7.112 1.00 94.44 95 SER A CA 1
ATOM 712 C C . SER A 1 95 ? -2.855 -24.071 -6.017 1.00 94.44 95 SER A C 1
ATOM 714 O O . SER A 1 95 ? -2.696 -25.267 -5.772 1.00 94.44 95 SER A O 1
ATOM 716 N N . VAL A 1 96 ? -3.768 -23.340 -5.372 1.00 92.50 96 VAL A N 1
ATOM 717 C CA . VAL A 1 96 ? -4.642 -23.905 -4.336 1.00 92.50 96 VAL A CA 1
ATOM 718 C C . VAL A 1 96 ? -5.737 -24.781 -4.954 1.00 92.50 96 VAL A C 1
ATOM 720 O O . VAL A 1 96 ? -6.065 -25.814 -4.377 1.00 92.50 96 VAL A O 1
ATOM 723 N N . GLU A 1 97 ? -6.268 -24.419 -6.126 1.00 92.06 97 GLU A N 1
ATOM 724 C CA . GLU A 1 97 ? -7.206 -25.256 -6.892 1.00 92.06 97 GLU A CA 1
ATOM 725 C C . GLU A 1 97 ? -6.583 -26.601 -7.283 1.00 92.06 97 GLU A C 1
ATOM 727 O O . GLU A 1 97 ? -7.176 -27.649 -7.027 1.00 92.06 97 GLU A O 1
ATOM 732 N N . GLU A 1 98 ? -5.356 -26.594 -7.805 1.00 91.31 98 GLU A N 1
ATOM 733 C CA . GLU A 1 98 ? -4.606 -27.816 -8.115 1.00 91.31 98 GLU A CA 1
ATOM 734 C C . GLU A 1 98 ? -4.322 -28.636 -6.853 1.00 91.31 98 GLU A C 1
ATOM 736 O O . GLU A 1 98 ? -4.506 -29.853 -6.833 1.00 91.31 98 GLU A O 1
ATOM 741 N N . HIS A 1 99 ? -3.932 -27.985 -5.753 1.00 90.81 99 HIS A N 1
ATOM 742 C CA . HIS A 1 99 ? -3.710 -28.678 -4.485 1.00 90.81 99 HIS A CA 1
ATOM 743 C C . HIS A 1 99 ? -4.989 -29.342 -3.956 1.00 90.81 99 HIS A C 1
ATOM 745 O O . HIS A 1 99 ? -4.956 -30.474 -3.461 1.00 90.81 99 HIS A O 1
ATOM 751 N N . TRP A 1 100 ? -6.123 -28.657 -4.083 1.00 89.75 100 TRP A N 1
ATOM 752 C CA . TRP A 1 100 ? -7.429 -29.190 -3.730 1.00 89.75 100 TRP A CA 1
ATOM 753 C C . TRP A 1 100 ? -7.800 -30.390 -4.611 1.00 89.75 100 TRP A C 1
ATOM 755 O O . TRP A 1 100 ? -8.193 -31.429 -4.081 1.00 89.75 100 TRP A O 1
ATOM 765 N N . LEU A 1 101 ? -7.574 -30.304 -5.926 1.00 89.56 101 LEU A N 1
ATOM 766 C CA . LEU A 1 101 ? -7.825 -31.392 -6.872 1.00 89.56 101 LEU A CA 1
ATOM 767 C C . LEU A 1 101 ? -6.955 -32.620 -6.562 1.00 89.56 101 LEU A C 1
ATOM 769 O O . LEU A 1 101 ? -7.464 -33.740 -6.483 1.00 89.56 101 LEU A O 1
ATOM 773 N N . ILE A 1 102 ? -5.659 -32.424 -6.307 1.00 91.00 102 ILE A N 1
ATOM 774 C CA . ILE A 1 102 ? -4.737 -33.500 -5.910 1.00 91.00 102 ILE A CA 1
ATOM 775 C C . ILE A 1 102 ? -5.198 -34.153 -4.605 1.00 91.00 102 ILE A C 1
ATOM 777 O O . ILE A 1 102 ? -5.200 -35.380 -4.493 1.00 91.00 102 ILE A O 1
ATOM 781 N N . THR A 1 103 ? -5.619 -33.351 -3.626 1.00 89.81 103 THR A N 1
ATOM 782 C CA . THR A 1 103 ? -6.127 -33.859 -2.346 1.00 89.81 103 THR A CA 1
ATOM 783 C C . THR A 1 103 ? -7.396 -34.683 -2.553 1.00 89.81 103 THR A C 1
ATOM 785 O O . THR A 1 103 ? -7.517 -35.765 -1.985 1.00 89.81 103 THR A O 1
ATOM 788 N N . MET A 1 104 ? -8.303 -34.233 -3.420 1.00 87.56 104 MET A N 1
ATOM 789 C CA . MET A 1 104 ? -9.535 -34.949 -3.745 1.00 87.56 104 MET A CA 1
ATOM 790 C C . MET A 1 104 ? -9.268 -36.291 -4.447 1.00 87.56 104 MET A C 1
ATOM 792 O O . MET A 1 104 ? -9.951 -37.274 -4.162 1.00 87.56 104 MET A O 1
ATOM 796 N N . LEU A 1 105 ? -8.258 -36.357 -5.324 1.00 87.94 105 LEU A N 1
ATOM 797 C CA . LEU A 1 105 ? -7.880 -37.585 -6.031 1.00 87.94 105 LEU A CA 1
ATOM 798 C C . LEU A 1 105 ? -7.108 -38.578 -5.153 1.00 87.94 105 LEU A C 1
ATOM 800 O O . LEU A 1 105 ? -7.359 -39.780 -5.221 1.00 87.94 105 LEU A O 1
ATOM 804 N N . MET A 1 106 ? -6.148 -38.099 -4.357 1.00 88.94 106 MET A N 1
ATOM 805 C CA . MET A 1 106 ? -5.239 -38.970 -3.604 1.00 88.94 106 MET A CA 1
ATOM 806 C C . MET A 1 106 ? -5.718 -39.279 -2.183 1.00 88.94 106 MET A C 1
ATOM 808 O O . MET A 1 106 ? -5.327 -40.303 -1.624 1.00 88.94 106 MET A O 1
ATOM 812 N N . ARG A 1 107 ? -6.521 -38.396 -1.575 1.00 87.06 107 ARG A N 1
ATOM 813 C CA . ARG A 1 107 ? -6.942 -38.461 -0.165 1.00 87.06 107 ARG A CA 1
ATOM 814 C C . ARG A 1 107 ? -8.420 -38.065 0.015 1.00 87.06 107 ARG A C 1
ATOM 816 O O . ARG A 1 107 ? -8.728 -37.056 0.657 1.00 87.06 107 ARG A O 1
ATOM 823 N N . PRO A 1 108 ? -9.362 -38.877 -0.506 1.00 76.38 108 PRO A N 1
ATOM 824 C CA . PRO A 1 108 ? -10.802 -38.604 -0.417 1.00 76.38 108 PRO A CA 1
ATOM 825 C C . PRO A 1 108 ? -11.366 -38.699 1.016 1.00 76.38 108 PRO A C 1
ATOM 827 O O . PRO A 1 108 ? -12.537 -38.399 1.252 1.00 76.38 108 PRO A O 1
ATOM 830 N N . ASP A 1 109 ? -10.558 -39.138 1.983 1.00 81.19 109 ASP A N 1
ATOM 831 C CA . ASP A 1 109 ? -10.834 -39.102 3.419 1.00 81.19 109 ASP A CA 1
ATOM 832 C C . ASP A 1 109 ? -10.784 -37.678 3.999 1.00 81.19 109 ASP A C 1
ATOM 834 O O . ASP A 1 109 ? -11.547 -37.376 4.916 1.00 81.19 109 ASP A O 1
ATOM 838 N N . LEU A 1 110 ? -9.926 -36.806 3.454 1.00 75.69 110 LEU A N 1
ATOM 839 C CA . LEU A 1 110 ? -9.641 -35.470 3.995 1.00 75.69 110 LEU A CA 1
ATOM 840 C C . LEU A 1 110 ? -10.478 -34.351 3.364 1.00 75.69 110 LEU A C 1
ATOM 842 O O . LEU A 1 110 ? -10.761 -33.358 4.031 1.00 75.69 110 LEU A O 1
ATOM 846 N N . ALA A 1 111 ? -10.874 -34.490 2.098 1.00 66.50 111 ALA A N 1
ATOM 847 C CA . ALA A 1 111 ? -11.609 -33.459 1.370 1.00 66.50 111 ALA A CA 1
ATOM 848 C C . ALA A 1 111 ? -12.821 -34.058 0.647 1.00 66.50 111 ALA A C 1
ATOM 850 O O . ALA A 1 111 ? -12.683 -34.895 -0.245 1.00 66.50 111 ALA A O 1
ATOM 851 N N . LYS A 1 112 ? -14.022 -33.616 1.035 1.00 73.06 112 LYS A N 1
ATOM 852 C CA . LYS A 1 112 ? -15.290 -33.949 0.376 1.00 73.06 112 LYS A CA 1
ATOM 853 C C . LYS A 1 112 ? -16.128 -32.684 0.239 1.00 73.06 112 LYS A C 1
ATOM 855 O O . LYS A 1 112 ? -16.373 -32.009 1.234 1.00 73.06 112 LYS A O 1
ATOM 860 N N . GLY A 1 113 ? -16.590 -32.393 -0.970 1.00 80.56 113 GLY A N 1
ATOM 861 C CA . GLY A 1 113 ? -17.447 -31.244 -1.262 1.00 80.56 113 GLY A CA 1
ATOM 862 C C . GLY A 1 113 ? -16.964 -30.480 -2.484 1.00 80.56 113 GLY A C 1
ATOM 863 O O . GLY A 1 113 ? -15.916 -30.803 -3.023 1.00 80.56 113 GLY A O 1
ATOM 864 N N . ASP A 1 114 ? -17.738 -29.487 -2.905 1.00 82.81 114 ASP A N 1
ATOM 865 C CA . ASP A 1 114 ? -17.340 -28.507 -3.915 1.00 82.81 114 ASP A CA 1
ATOM 866 C C . ASP A 1 114 ? -16.816 -27.257 -3.193 1.00 82.81 114 ASP A C 1
ATOM 868 O O . ASP A 1 114 ? -17.403 -26.811 -2.203 1.00 82.81 114 ASP A O 1
ATOM 872 N N . SER A 1 115 ? -15.668 -26.733 -3.614 1.00 83.38 115 SER A N 1
ATOM 873 C CA . SER A 1 115 ? -15.008 -25.598 -2.968 1.00 83.38 115 SER A CA 1
ATOM 874 C C . SER A 1 115 ? -14.559 -24.594 -4.011 1.00 83.38 115 SER A C 1
ATOM 876 O O . SER A 1 115 ? -13.713 -24.878 -4.851 1.00 83.38 115 SER A O 1
ATOM 878 N N . ARG A 1 116 ? -15.092 -23.375 -3.914 1.00 87.38 116 ARG A N 1
ATOM 879 C CA . ARG A 1 116 ? -14.650 -22.250 -4.733 1.00 87.38 116 ARG A CA 1
ATOM 880 C C . ARG A 1 116 ? -13.554 -21.485 -4.005 1.00 87.38 116 ARG A C 1
ATOM 882 O O . ARG A 1 116 ? -13.821 -20.811 -3.010 1.00 87.38 116 ARG A O 1
ATOM 889 N N . ILE A 1 117 ? -12.337 -21.557 -4.528 1.00 87.56 117 ILE A N 1
ATOM 890 C CA . ILE A 1 117 ? -11.201 -20.810 -3.999 1.00 87.56 117 ILE A CA 1
ATOM 891 C C . ILE A 1 117 ? -11.269 -19.361 -4.492 1.00 87.56 117 ILE A C 1
ATOM 893 O O . ILE A 1 117 ? -11.532 -19.087 -5.660 1.00 87.56 117 ILE A O 1
ATOM 897 N N . VAL A 1 118 ? -11.085 -18.412 -3.571 1.00 90.00 118 VAL A N 1
ATOM 898 C CA . VAL A 1 118 ? -11.017 -16.978 -3.876 1.00 90.00 118 VAL A CA 1
ATOM 899 C C . VAL A 1 118 ? -9.871 -16.370 -3.076 1.00 90.00 118 VAL A C 1
ATOM 901 O O . VAL A 1 118 ? -9.945 -16.268 -1.850 1.00 90.00 118 VAL A O 1
ATOM 904 N N . ALA A 1 119 ? -8.813 -15.941 -3.763 1.00 90.75 119 ALA A N 1
ATOM 905 C CA . ALA A 1 119 ? -7.722 -15.193 -3.146 1.00 90.75 119 ALA A CA 1
ATOM 906 C C . ALA A 1 119 ? -8.176 -13.751 -2.848 1.00 90.75 119 ALA A C 1
ATOM 908 O O . ALA A 1 119 ? -8.550 -13.010 -3.755 1.00 90.75 119 ALA A O 1
ATOM 909 N N . ARG A 1 120 ? -8.177 -13.364 -1.563 1.00 89.31 120 ARG A N 1
ATOM 910 C CA . ARG A 1 120 ? -8.654 -12.047 -1.081 1.00 89.31 120 ARG A CA 1
ATOM 911 C C . ARG A 1 120 ? -7.565 -11.198 -0.420 1.00 89.31 120 ARG A C 1
ATOM 913 O O . ARG A 1 120 ? -7.883 -10.165 0.162 1.00 89.31 120 ARG A O 1
ATOM 920 N N . ALA A 1 121 ? -6.302 -11.619 -0.471 1.00 87.69 121 ALA A N 1
ATOM 921 C CA . ALA A 1 121 ? -5.226 -10.961 0.268 1.00 87.69 121 ALA A CA 1
ATOM 922 C C . ALA A 1 121 ? -4.998 -9.528 -0.230 1.00 87.69 121 ALA A C 1
ATOM 924 O O . ALA A 1 121 ? -5.059 -8.585 0.561 1.00 87.69 121 ALA A O 1
ATOM 925 N N . SER A 1 122 ? -4.829 -9.341 -1.541 1.00 88.06 122 SER A N 1
ATOM 926 C CA . SER A 1 122 ? -4.636 -8.015 -2.128 1.00 88.06 122 SER A CA 1
ATOM 927 C C . SER A 1 122 ? -5.836 -7.096 -1.891 1.00 88.06 122 SER A C 1
ATOM 929 O O . SER A 1 122 ? -5.669 -5.917 -1.598 1.00 88.06 122 SER A O 1
ATOM 931 N N . GLU A 1 123 ? -7.058 -7.626 -1.996 1.00 88.44 123 GLU A N 1
ATOM 932 C CA . GLU A 1 123 ? -8.286 -6.854 -1.784 1.00 88.44 123 GLU A CA 1
ATOM 933 C C . GLU A 1 123 ? -8.426 -6.409 -0.325 1.00 88.44 123 GLU A C 1
ATOM 935 O O . GLU A 1 123 ? -8.725 -5.246 -0.057 1.00 88.44 123 GLU A O 1
ATOM 940 N N . TYR A 1 124 ? -8.147 -7.312 0.617 1.00 89.81 124 TYR A N 1
ATOM 941 C CA . TYR A 1 124 ? -8.188 -7.017 2.044 1.00 89.81 124 TYR A CA 1
ATOM 942 C C . TYR A 1 124 ? -7.196 -5.912 2.424 1.00 89.81 124 TYR A C 1
ATOM 944 O O . TYR A 1 124 ? -7.555 -4.998 3.163 1.00 89.81 124 TYR A O 1
ATOM 952 N N . LEU A 1 125 ? -5.978 -5.941 1.873 1.00 86.38 125 LEU A N 1
ATOM 953 C CA . LEU A 1 125 ? -4.975 -4.900 2.122 1.00 86.38 125 LEU A CA 1
ATOM 954 C C . LEU A 1 125 ? -5.445 -3.520 1.641 1.00 86.38 125 LEU A C 1
ATOM 956 O O . LEU A 1 125 ? -5.300 -2.534 2.361 1.00 86.38 125 LEU A O 1
ATOM 960 N N . ILE A 1 126 ? -6.065 -3.455 0.459 1.00 87.50 126 ILE A N 1
ATOM 961 C CA . ILE A 1 126 ? -6.617 -2.208 -0.093 1.00 87.50 126 ILE A CA 1
ATOM 962 C C . ILE A 1 126 ? -7.754 -1.683 0.785 1.00 87.50 126 ILE A C 1
ATOM 964 O O . ILE A 1 126 ? -7.816 -0.490 1.083 1.00 87.50 126 ILE A O 1
ATOM 968 N N . GLN A 1 127 ? -8.654 -2.571 1.209 1.00 89.50 127 GLN A N 1
ATOM 969 C CA . GLN A 1 127 ? -9.768 -2.210 2.083 1.00 89.50 127 GLN A CA 1
ATOM 970 C C . GLN A 1 127 ? -9.270 -1.699 3.437 1.00 89.50 127 GLN A C 1
ATOM 972 O O . GLN A 1 127 ? -9.780 -0.696 3.934 1.00 89.50 127 GLN A O 1
ATOM 977 N N . GLN A 1 128 ? -8.259 -2.350 4.014 1.00 86.75 128 GLN A N 1
ATOM 978 C CA . GLN A 1 128 ? -7.678 -1.957 5.292 1.00 86.75 128 GLN A CA 1
ATOM 979 C C . GLN A 1 128 ? -7.024 -0.571 5.220 1.00 86.75 128 GLN A C 1
ATOM 981 O O . GLN A 1 128 ? -7.252 0.262 6.096 1.00 86.75 128 GLN A O 1
ATOM 986 N N . GLU A 1 129 ? -6.259 -0.297 4.164 1.00 85.19 129 GLU A N 1
ATOM 987 C CA . GLU A 1 129 ? -5.642 1.011 3.936 1.00 85.19 129 GLU A CA 1
ATOM 988 C C . GLU A 1 129 ? -6.694 2.108 3.721 1.00 85.19 129 GLU A C 1
ATOM 990 O O . GLU A 1 129 ? -6.638 3.168 4.347 1.00 85.19 129 GLU A O 1
ATOM 995 N N . GLN A 1 130 ? -7.708 1.842 2.893 1.00 88.25 130 GLN A N 1
ATOM 996 C CA . GLN A 1 130 ? -8.797 2.788 2.666 1.00 88.25 130 GLN A CA 1
ATOM 997 C C . GLN A 1 130 ? -9.573 3.077 3.956 1.00 88.25 130 GLN A C 1
ATOM 999 O O . GLN A 1 130 ? -9.948 4.223 4.206 1.00 88.25 130 GLN A O 1
ATOM 1004 N N . LEU A 1 131 ? -9.807 2.057 4.782 1.00 89.00 131 LEU A N 1
ATOM 1005 C CA . LEU A 1 131 ? -10.446 2.215 6.083 1.00 89.00 131 LEU A CA 1
ATOM 1006 C C . LEU A 1 131 ? -9.593 3.089 7.006 1.00 89.00 131 LEU A C 1
ATOM 1008 O O . LEU A 1 131 ? -10.138 3.972 7.661 1.00 89.00 131 LEU A O 1
ATOM 1012 N N . GLN A 1 132 ? -8.270 2.909 7.020 1.00 86.62 132 GLN A N 1
ATOM 1013 C CA . GLN A 1 132 ? -7.364 3.740 7.815 1.00 86.62 132 GLN A CA 1
ATOM 1014 C C . GLN A 1 132 ? -7.401 5.215 7.385 1.00 86.62 132 GLN A C 1
ATOM 1016 O O . GLN A 1 132 ? -7.478 6.094 8.245 1.00 86.62 132 GLN A O 1
ATOM 1021 N N . ILE A 1 133 ? -7.406 5.489 6.075 1.00 87.81 133 ILE A N 1
ATOM 1022 C CA . ILE A 1 133 ? -7.537 6.852 5.535 1.00 87.81 133 ILE A CA 1
ATOM 1023 C C . ILE A 1 133 ? -8.877 7.462 5.961 1.00 87.81 133 ILE A C 1
ATOM 1025 O O . ILE A 1 133 ? -8.892 8.536 6.556 1.00 87.81 133 ILE A O 1
ATOM 1029 N N . ARG A 1 134 ? -9.991 6.746 5.751 1.00 88.75 134 ARG A N 1
ATOM 1030 C CA . ARG A 1 134 ? -11.333 7.221 6.130 1.00 88.75 134 ARG A CA 1
ATOM 1031 C C . ARG A 1 134 ? -11.477 7.444 7.631 1.00 88.75 134 ARG A C 1
ATOM 1033 O O . ARG A 1 134 ? -12.139 8.391 8.035 1.00 88.75 134 ARG A O 1
ATOM 1040 N N . LEU A 1 135 ? -10.869 6.594 8.463 1.00 86.62 135 LEU A N 1
ATOM 1041 C CA . LEU A 1 135 ? -10.834 6.810 9.909 1.00 86.62 135 LEU A CA 1
ATOM 1042 C C . LEU A 1 135 ? -10.081 8.097 10.238 1.00 86.62 135 LEU A C 1
ATOM 1044 O O . LEU A 1 135 ? -10.599 8.908 10.994 1.00 86.62 135 LEU A O 1
ATOM 1048 N N . SER A 1 136 ? -8.901 8.320 9.656 1.00 88.38 136 SER A N 1
ATOM 1049 C CA . SER A 1 136 ? -8.151 9.563 9.869 1.00 88.38 136 SER A CA 1
ATOM 1050 C C . SER A 1 136 ? -8.943 10.795 9.422 1.00 88.38 136 SER A C 1
ATOM 1052 O O . SER A 1 136 ? -9.011 11.774 10.161 1.00 88.38 136 SER A O 1
ATOM 1054 N N . GLU A 1 137 ? -9.575 10.744 8.248 1.00 88.50 137 GLU A N 1
ATOM 1055 C CA . GLU A 1 137 ? -10.436 11.816 7.734 1.00 88.50 137 GLU A CA 1
ATOM 1056 C C . GLU A 1 137 ? -11.623 12.073 8.666 1.00 88.50 137 GLU A C 1
ATOM 1058 O O . GLU A 1 137 ? -11.894 13.221 9.013 1.00 88.50 137 GLU A O 1
ATOM 1063 N N . ALA A 1 138 ? -12.283 11.014 9.142 1.00 87.00 138 ALA A N 1
ATOM 1064 C CA . ALA A 1 138 ? -13.380 11.120 10.095 1.00 87.00 138 ALA A CA 1
ATOM 1065 C C . ALA A 1 138 ? -12.923 11.722 11.433 1.00 87.00 138 ALA A C 1
ATOM 1067 O O . ALA A 1 138 ? -13.623 12.560 11.995 1.00 87.00 138 ALA A O 1
ATOM 1068 N N . LEU A 1 139 ? -11.742 11.357 11.945 1.00 86.62 139 LEU A N 1
ATOM 1069 C CA . LEU A 1 139 ? -11.180 11.936 13.172 1.00 86.62 139 LEU A CA 1
ATOM 1070 C C . LEU A 1 139 ? -10.893 13.437 13.025 1.00 86.62 139 LEU A C 1
ATOM 1072 O O . LEU A 1 139 ? -11.101 14.192 13.975 1.00 86.62 139 LEU A O 1
ATOM 1076 N N . THR A 1 140 ? -10.410 13.868 11.859 1.00 88.31 140 THR A N 1
ATOM 1077 C CA . THR A 1 140 ? -10.164 15.286 11.575 1.00 88.31 140 THR A CA 1
ATOM 1078 C C . THR A 1 140 ? -11.468 16.056 11.363 1.00 88.31 140 THR A C 1
ATOM 1080 O O . THR A 1 140 ? -11.610 17.150 11.903 1.00 88.31 140 THR A O 1
ATOM 1083 N N . ALA A 1 141 ? -12.432 15.487 10.634 1.00 87.75 141 ALA A N 1
ATOM 1084 C CA . ALA A 1 141 ? -13.725 16.115 10.364 1.00 87.75 141 ALA A CA 1
ATOM 1085 C C . ALA A 1 141 ? -14.562 16.302 11.641 1.00 87.75 141 ALA A C 1
ATOM 1087 O O . ALA A 1 141 ? -15.120 17.371 11.856 1.00 87.75 141 ALA A O 1
ATOM 1088 N N . THR A 1 142 ? -14.562 15.304 12.530 1.00 85.19 142 THR A N 1
ATOM 1089 C CA . THR A 1 142 ? -15.315 15.314 13.802 1.00 85.19 142 THR A CA 1
ATOM 1090 C C . THR A 1 142 ? -14.660 16.134 14.919 1.00 85.19 142 THR A C 1
ATOM 1092 O O . THR A 1 142 ? -15.059 16.038 16.078 1.00 85.19 142 THR A O 1
ATOM 1095 N N . ASN A 1 143 ? -13.643 16.946 14.615 1.00 85.44 143 ASN A N 1
ATOM 1096 C CA . ASN A 1 143 ? -13.003 17.842 15.585 1.00 85.44 143 ASN A CA 1
ATOM 1097 C C . ASN A 1 143 ? -13.782 19.163 15.803 1.00 85.44 143 ASN A C 1
ATOM 1099 O O . ASN A 1 143 ? -13.233 20.145 16.298 1.00 85.44 143 ASN A O 1
ATOM 1103 N N . ASN A 1 144 ? -15.050 19.218 15.389 1.00 89.25 144 ASN A N 1
ATOM 1104 C CA . ASN A 1 144 ? -15.921 20.385 15.516 1.00 89.25 144 ASN A CA 1
ATOM 1105 C C . ASN A 1 144 ? -16.734 20.315 16.831 1.00 89.25 144 ASN A C 1
ATOM 1107 O O . ASN A 1 144 ? -17.244 19.236 17.146 1.00 89.25 144 ASN A O 1
ATOM 1111 N N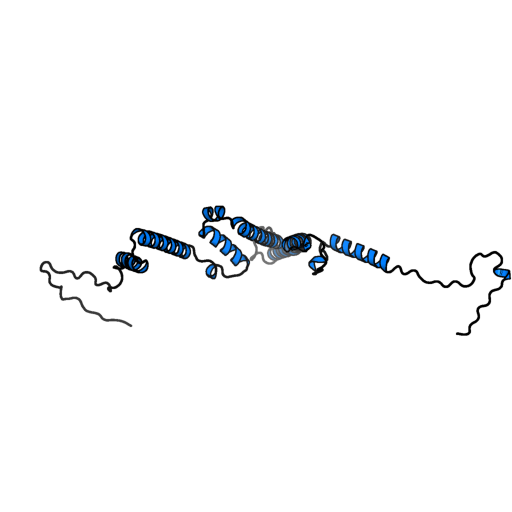 . PRO A 1 145 ? -16.907 21.421 17.592 1.00 82.38 145 PRO A N 1
ATOM 1112 C CA . PRO A 1 145 ? -17.775 21.463 18.776 1.00 82.38 145 PRO A CA 1
ATOM 1113 C C . PRO A 1 145 ? -19.199 20.936 18.544 1.00 82.38 145 PRO A C 1
ATOM 1115 O O . PRO A 1 145 ? -19.716 20.231 19.404 1.00 82.38 145 PRO A O 1
ATOM 1118 N N . THR A 1 146 ? -19.813 21.200 17.385 1.00 84.75 146 THR A N 1
ATOM 1119 C CA . THR A 1 146 ? -21.168 20.698 17.081 1.00 84.75 146 THR A CA 1
ATOM 1120 C C . THR A 1 146 ? -21.207 19.178 16.967 1.00 84.75 146 THR A C 1
ATOM 1122 O O . THR A 1 146 ? -22.105 18.531 17.498 1.00 84.75 146 THR A O 1
ATOM 1125 N N . ASP A 1 147 ? -20.206 18.591 16.312 1.00 81.31 147 ASP A N 1
ATOM 1126 C CA . ASP A 1 147 ? -20.130 17.141 16.172 1.00 81.31 147 ASP A CA 1
ATOM 1127 C C . ASP A 1 147 ? -19.837 16.511 17.532 1.00 81.31 147 ASP A C 1
ATOM 1129 O O . ASP A 1 147 ? -20.492 15.543 17.904 1.00 81.31 147 ASP A O 1
ATOM 1133 N N . MET A 1 148 ? -18.936 17.103 18.323 1.00 83.81 148 MET A N 1
ATOM 1134 C CA . MET A 1 148 ? -18.609 16.631 19.672 1.00 83.81 148 MET A CA 1
ATOM 1135 C C . MET A 1 148 ? -19.817 16.567 20.615 1.00 83.81 148 MET A C 1
ATOM 1137 O O . MET A 1 148 ? -19.872 15.656 21.443 1.00 83.81 148 MET A O 1
ATOM 1141 N N . GLU A 1 149 ? -20.788 17.471 20.481 1.00 84.31 149 GLU A N 1
ATOM 1142 C CA . GLU A 1 149 ? -22.046 17.414 21.238 1.00 84.31 149 GLU A CA 1
ATOM 1143 C C . GLU A 1 149 ? -22.938 16.238 20.807 1.00 84.31 149 GLU A C 1
ATOM 1145 O O . GLU A 1 149 ? -23.592 15.627 21.649 1.00 84.31 149 GLU A O 1
ATOM 1150 N N . ILE A 1 150 ? -22.926 15.868 19.521 1.00 82.12 150 ILE A N 1
ATOM 1151 C CA . ILE A 1 150 ? -23.764 14.794 18.964 1.00 82.12 150 ILE A CA 1
ATOM 1152 C C . ILE A 1 150 ? -23.183 13.406 19.260 1.00 82.12 150 ILE A C 1
ATOM 1154 O O . ILE A 1 150 ? -23.901 12.515 19.711 1.00 82.12 150 ILE A O 1
ATOM 1158 N N . ILE A 1 151 ? -21.889 13.194 18.995 1.00 82.75 151 ILE A N 1
ATOM 1159 C CA . ILE A 1 151 ? -21.227 11.892 19.227 1.00 82.75 151 ILE A CA 1
ATOM 1160 C C . ILE A 1 151 ? -20.887 11.692 20.707 1.00 82.75 151 ILE A C 1
ATOM 1162 O O . ILE A 1 151 ? -20.718 10.559 21.167 1.00 82.75 151 ILE A O 1
ATOM 1166 N N . GLY A 1 152 ? -20.761 12.793 21.449 1.00 84.12 152 GLY A N 1
ATOM 1167 C CA . GLY A 1 152 ? -20.288 12.805 22.822 1.00 84.12 152 GLY A CA 1
ATOM 1168 C C . GLY A 1 152 ? -18.829 12.358 22.959 1.00 84.12 152 GLY A C 1
ATOM 1169 O O . GLY A 1 152 ? -18.179 11.879 22.024 1.00 84.12 152 GLY A O 1
ATOM 1170 N N . LEU A 1 153 ? -18.312 12.478 24.185 1.00 80.00 153 LEU A N 1
ATOM 1171 C CA . LEU A 1 153 ? -16.986 11.955 24.535 1.00 80.00 153 LEU A CA 1
ATOM 1172 C C . LEU A 1 153 ? -16.883 10.437 24.280 1.00 80.00 153 LEU A C 1
ATOM 1174 O O . LEU A 1 153 ? -15.834 9.951 23.869 1.00 80.00 153 LEU A O 1
ATOM 1178 N N . ASP A 1 154 ? -17.991 9.715 24.471 1.00 80.62 154 ASP A N 1
ATOM 1179 C CA . ASP A 1 154 ? -18.046 8.255 24.410 1.00 80.62 154 ASP A CA 1
ATOM 1180 C C . ASP A 1 154 ? -17.944 7.737 22.970 1.00 80.62 154 ASP A C 1
ATOM 1182 O O . ASP A 1 154 ? -17.144 6.853 22.679 1.00 80.62 154 ASP A O 1
ATOM 1186 N N . GLY A 1 155 ? -18.699 8.317 22.030 1.00 82.94 155 GLY A N 1
ATOM 1187 C CA . GLY A 1 155 ? -18.603 7.928 20.620 1.00 82.94 155 GLY A CA 1
ATOM 1188 C C . GLY A 1 155 ? -17.241 8.282 20.022 1.00 82.94 155 GLY A C 1
ATOM 1189 O O . GLY A 1 155 ? -16.681 7.534 19.217 1.00 82.94 155 GLY A O 1
ATOM 1190 N N . ARG A 1 156 ? -16.655 9.401 20.466 1.00 84.00 156 ARG A N 1
ATOM 1191 C CA . ARG A 1 156 ? -15.325 9.835 20.031 1.00 84.00 156 ARG A CA 1
ATOM 1192 C C . ARG A 1 156 ? -14.212 8.928 20.555 1.00 84.00 156 ARG A C 1
ATOM 1194 O O . ARG A 1 156 ? -13.230 8.722 19.837 1.00 84.00 156 ARG A O 1
ATOM 1201 N N . SER A 1 157 ? -14.360 8.387 21.763 1.00 83.50 157 SER A N 1
ATOM 1202 C CA . SER A 1 157 ? -13.395 7.468 22.366 1.00 83.50 157 SER A CA 1
ATOM 1203 C C . SER A 1 157 ? -13.348 6.133 21.609 1.00 83.50 157 SER A C 1
ATOM 1205 O O . SER A 1 157 ? -12.260 5.651 21.306 1.00 83.50 157 SER A O 1
ATOM 1207 N N . GLU A 1 158 ? -14.490 5.603 21.162 1.00 84.69 158 GLU A N 1
ATOM 1208 C CA . GLU A 1 158 ? -14.561 4.396 20.322 1.00 84.69 158 GLU A CA 1
ATOM 1209 C C . GLU A 1 158 ? -13.888 4.584 18.952 1.00 84.69 158 GLU A C 1
ATOM 1211 O O . GLU A 1 158 ? -13.173 3.704 18.457 1.00 84.69 158 GLU A O 1
ATOM 1216 N N . MET A 1 159 ? -14.041 5.760 18.337 1.00 84.75 159 MET A N 1
ATOM 1217 C CA . MET A 1 159 ? -13.313 6.092 17.105 1.00 84.75 159 MET A CA 1
ATOM 1218 C C . MET A 1 159 ? -11.796 6.120 17.334 1.00 84.75 159 MET A C 1
ATOM 1220 O O . MET A 1 159 ? -11.035 5.597 16.517 1.00 84.75 159 MET A O 1
ATOM 1224 N N . LEU A 1 160 ? -11.347 6.694 18.456 1.00 85.94 160 LEU A N 1
ATOM 1225 C CA . LEU A 1 160 ? -9.933 6.697 18.842 1.00 85.94 160 LEU A CA 1
ATOM 1226 C C . LEU A 1 160 ? -9.430 5.284 19.155 1.00 85.94 160 LEU A C 1
ATOM 1228 O O . LEU A 1 160 ? -8.330 4.927 18.736 1.00 85.94 160 LEU A O 1
ATOM 1232 N N . ARG A 1 161 ? -10.243 4.449 19.807 1.00 87.50 161 ARG A N 1
ATOM 1233 C CA . ARG A 1 161 ? -9.920 3.052 20.119 1.00 87.50 161 ARG A CA 1
ATOM 1234 C C . ARG A 1 161 ? -9.643 2.257 18.843 1.00 87.50 161 ARG A C 1
ATOM 1236 O O . ARG A 1 161 ? -8.616 1.586 18.735 1.00 87.50 161 ARG A O 1
ATOM 1243 N N . ASN A 1 162 ? -10.507 2.402 17.838 1.00 84.25 162 ASN A N 1
ATOM 1244 C CA . ASN A 1 162 ? -10.330 1.770 16.529 1.00 84.25 162 ASN A CA 1
ATOM 1245 C C . ASN A 1 162 ? -9.097 2.296 15.775 1.00 84.25 162 ASN A C 1
ATOM 1247 O O . ASN A 1 162 ? -8.378 1.514 15.151 1.00 84.25 162 ASN A O 1
ATOM 1251 N N . TYR A 1 163 ? -8.804 3.593 15.878 1.00 87.00 163 TYR A N 1
ATOM 1252 C CA . TYR A 1 163 ? -7.600 4.188 15.295 1.00 87.00 163 TYR A CA 1
ATOM 1253 C C . TYR A 1 163 ? -6.307 3.644 15.926 1.00 87.00 163 TYR A C 1
ATOM 1255 O O . TYR A 1 163 ? -5.409 3.192 15.213 1.00 87.00 163 TYR A O 1
ATOM 1263 N N . PHE A 1 164 ? -6.231 3.591 17.261 1.00 86.69 164 PHE A N 1
ATOM 1264 C CA . PHE A 1 164 ? -5.075 3.041 17.978 1.00 86.69 164 PHE A CA 1
ATOM 1265 C C . PHE A 1 164 ? -4.911 1.530 17.783 1.00 86.69 164 PHE A C 1
ATOM 1267 O O . PHE A 1 164 ? -3.782 1.047 17.668 1.00 86.69 164 PHE A O 1
ATOM 1274 N N . LYS A 1 165 ? -6.018 0.788 17.645 1.00 87.44 165 LYS A N 1
ATOM 1275 C CA . LYS A 1 165 ? -5.997 -0.631 17.260 1.00 87.44 165 LYS A CA 1
ATOM 1276 C C . LYS A 1 165 ? -5.343 -0.830 15.889 1.00 87.44 165 LYS A C 1
ATOM 1278 O O . LYS A 1 165 ? -4.549 -1.754 15.721 1.00 87.44 165 LYS A O 1
ATOM 1283 N N . GLY A 1 166 ? -5.619 0.059 14.931 1.00 83.81 166 GLY A N 1
ATOM 1284 C CA . GLY A 1 166 ? -4.959 0.077 13.620 1.00 83.81 166 GLY A CA 1
ATOM 1285 C C . GLY A 1 166 ? -3.446 0.321 13.704 1.00 83.81 166 GLY A C 1
ATOM 1286 O O . GLY A 1 166 ? -2.680 -0.303 12.973 1.00 83.81 166 GLY A O 1
ATOM 1287 N N . LEU A 1 167 ? -3.003 1.149 14.654 1.00 83.38 167 LEU A N 1
ATOM 1288 C CA . LEU A 1 167 ? -1.586 1.422 14.937 1.00 83.38 167 LEU A CA 1
ATOM 1289 C C . LEU A 1 167 ? -0.884 0.314 15.746 1.00 83.38 167 LEU A C 1
ATOM 1291 O O . LEU A 1 167 ? 0.280 0.472 16.111 1.00 83.38 167 LEU A O 1
ATOM 1295 N N . LYS A 1 168 ? -1.563 -0.810 16.025 1.00 80.38 168 LYS A N 1
ATOM 1296 C CA . LYS A 1 168 ? -1.081 -1.908 16.887 1.00 80.38 168 LYS A CA 1
ATOM 1297 C C . LYS A 1 168 ? -0.723 -1.459 18.312 1.00 80.38 168 LYS A C 1
ATOM 1299 O O . LYS A 1 168 ? 0.094 -2.093 18.978 1.00 80.38 168 LYS A O 1
ATOM 1304 N N . MET A 1 169 ? -1.340 -0.382 18.790 1.00 85.12 169 MET A N 1
ATOM 1305 C CA . MET A 1 169 ? -1.240 0.050 20.183 1.00 85.12 169 MET A CA 1
ATOM 1306 C C . MET A 1 169 ? -2.354 -0.615 20.992 1.00 85.12 169 MET A C 1
ATOM 1308 O O . MET A 1 169 ? -3.414 -0.913 20.444 1.00 85.12 169 MET A O 1
ATOM 1312 N N . ASN A 1 170 ? -2.123 -0.864 22.285 1.00 81.44 170 ASN A N 1
ATOM 1313 C CA . ASN A 1 170 ? -3.171 -1.403 23.150 1.00 81.44 170 ASN A CA 1
ATOM 1314 C C . ASN A 1 170 ? -4.208 -0.292 23.423 1.00 81.44 170 ASN A C 1
ATOM 1316 O O . ASN A 1 170 ? -3.863 0.671 24.115 1.00 81.44 170 ASN A O 1
ATOM 1320 N N . PRO A 1 171 ? -5.435 -0.385 22.876 1.00 78.38 171 PRO A N 1
ATOM 1321 C CA . PRO A 1 171 ? -6.399 0.709 22.939 1.00 78.38 171 PRO A CA 1
ATOM 1322 C C . PRO A 1 171 ? -6.931 0.940 24.356 1.00 78.38 171 PRO A C 1
ATOM 1324 O O . PRO A 1 171 ? -7.150 2.084 24.747 1.00 78.38 171 PRO A O 1
ATOM 1327 N N . ASP A 1 172 ? -7.044 -0.137 25.134 1.00 78.12 172 ASP A N 1
ATOM 1328 C CA . ASP A 1 172 ? -7.644 -0.152 26.473 1.00 78.12 172 ASP A CA 1
ATOM 1329 C C . ASP A 1 172 ? -6.767 0.558 27.514 1.00 78.12 172 ASP A C 1
ATOM 1331 O O . ASP A 1 172 ? -7.219 0.914 28.594 1.00 78.12 172 ASP A O 1
ATOM 1335 N N . LYS A 1 173 ? -5.490 0.796 27.188 1.00 77.62 173 LYS A N 1
ATOM 1336 C CA . LYS A 1 173 ? -4.562 1.556 28.039 1.00 77.62 173 LYS A CA 1
ATOM 1337 C C . LYS A 1 173 ? -4.510 3.048 27.717 1.00 77.62 173 LYS A C 1
ATOM 1339 O O . LYS A 1 173 ? -3.935 3.806 28.490 1.00 77.62 173 LYS A O 1
ATOM 1344 N N . ILE A 1 174 ? -5.010 3.455 26.551 1.00 77.31 174 ILE A N 1
ATOM 1345 C CA . ILE A 1 174 ? -4.859 4.822 26.025 1.00 77.31 174 ILE A CA 1
ATOM 1346 C C . ILE A 1 174 ? -6.181 5.575 26.116 1.00 77.31 174 ILE A C 1
ATOM 1348 O O . ILE A 1 174 ? -6.200 6.770 26.405 1.00 77.31 174 ILE A O 1
ATOM 1352 N N . VAL A 1 175 ? -7.283 4.878 25.850 1.00 80.88 175 VAL A N 1
ATOM 1353 C CA . VAL A 1 175 ? -8.622 5.448 25.843 1.00 80.88 175 VAL A CA 1
ATOM 1354 C C . VAL A 1 175 ? -9.359 4.953 27.089 1.00 80.88 175 VAL A C 1
ATOM 1356 O O . VAL A 1 175 ? -9.501 3.740 27.230 1.00 80.88 175 VAL A O 1
ATOM 1359 N N . PRO A 1 176 ? -9.828 5.850 27.978 1.00 79.12 176 PRO A N 1
ATOM 1360 C CA . PRO A 1 176 ? -10.617 5.454 29.139 1.00 79.12 176 PRO A CA 1
ATOM 1361 C C . PRO A 1 176 ? -11.869 4.675 28.727 1.00 79.12 176 PRO A C 1
ATOM 1363 O O . PRO A 1 176 ? -12.502 4.984 27.708 1.00 79.12 176 PRO A O 1
ATOM 1366 N N . ASP A 1 177 ? -12.233 3.672 29.523 1.00 79.50 177 ASP A N 1
ATOM 1367 C CA . ASP A 1 177 ? -13.444 2.900 29.279 1.00 79.50 177 ASP A CA 1
ATOM 1368 C C . ASP A 1 177 ? -14.698 3.739 29.517 1.00 79.50 177 ASP A C 1
ATOM 1370 O O . ASP A 1 177 ? -14.687 4.792 30.161 1.00 79.50 177 ASP A O 1
ATOM 1374 N N . ARG A 1 178 ? -15.809 3.273 28.943 1.00 74.56 178 ARG A N 1
ATOM 1375 C CA . ARG A 1 178 ? -17.084 3.990 28.993 1.00 74.56 178 ARG A CA 1
ATOM 1376 C C . ARG A 1 178 ? -17.512 4.290 30.430 1.00 74.56 178 ARG A C 1
ATOM 1378 O O . ARG A 1 178 ? -17.985 5.388 30.701 1.00 74.56 178 ARG A O 1
ATOM 1385 N N . GLU A 1 179 ? -17.312 3.341 31.339 1.00 72.56 179 GLU A N 1
ATOM 1386 C CA . GLU A 1 179 ? -17.655 3.493 32.756 1.00 72.56 179 GLU A CA 1
ATOM 1387 C C . GLU A 1 179 ? -16.791 4.559 33.445 1.00 72.56 179 GLU A C 1
ATOM 1389 O O . GLU A 1 179 ? -17.329 5.434 34.128 1.00 72.56 179 GLU A O 1
ATOM 1394 N N . ASP A 1 180 ? -15.483 4.576 33.178 1.00 75.88 180 ASP A N 1
ATOM 1395 C CA . ASP A 1 180 ? -14.559 5.572 33.732 1.00 75.88 180 ASP A CA 1
ATOM 1396 C C . ASP A 1 180 ? -14.858 6.985 33.217 1.00 75.88 180 ASP A C 1
ATOM 1398 O O . ASP A 1 180 ? -14.804 7.960 33.970 1.00 75.88 180 ASP A O 1
ATOM 1402 N N . MET A 1 181 ? -15.237 7.121 31.943 1.00 75.31 181 MET A N 1
ATOM 1403 C CA . MET A 1 181 ? -15.641 8.414 31.382 1.00 75.31 181 MET A CA 1
ATOM 1404 C C . MET A 1 181 ? -16.962 8.920 31.960 1.00 75.31 181 MET A C 1
ATOM 1406 O O . MET A 1 181 ? -17.109 10.125 32.170 1.00 75.31 181 MET A O 1
ATOM 1410 N N . ILE A 1 182 ? -17.919 8.027 32.228 1.00 76.31 182 ILE A N 1
ATOM 1411 C CA . ILE A 1 182 ? -19.174 8.390 32.895 1.00 76.31 182 ILE A CA 1
ATOM 1412 C C . ILE A 1 182 ? -18.878 8.855 34.322 1.00 76.31 182 ILE A C 1
ATOM 1414 O O . ILE A 1 182 ? -19.353 9.919 34.715 1.00 76.31 182 ILE A O 1
ATOM 1418 N N . MET A 1 183 ? -18.041 8.134 35.075 1.00 73.50 183 MET A N 1
ATOM 1419 C CA . MET A 1 183 ? -17.633 8.559 36.418 1.00 73.50 183 MET A CA 1
ATOM 1420 C C . MET A 1 183 ? -16.903 9.909 36.407 1.00 73.50 183 MET A C 1
ATOM 1422 O O . MET A 1 183 ? -17.204 10.770 37.235 1.00 73.50 183 MET A O 1
ATOM 1426 N N . ALA A 1 184 ? -16.011 10.145 35.441 1.00 76.81 184 ALA A N 1
ATOM 1427 C CA . ALA A 1 184 ? -15.327 11.428 35.283 1.00 76.81 184 ALA A CA 1
ATOM 1428 C C . ALA A 1 184 ? -16.293 12.580 34.933 1.00 76.81 184 ALA A C 1
ATOM 1430 O O . ALA A 1 184 ? -16.149 13.693 35.450 1.00 76.81 184 ALA A O 1
ATOM 1431 N N . LYS A 1 185 ? -17.309 12.325 34.095 1.00 76.81 185 LYS A N 1
ATOM 1432 C CA . LYS A 1 185 ? -18.382 13.290 33.790 1.00 76.81 185 LYS A CA 1
ATOM 1433 C C . LYS A 1 185 ? -19.227 13.602 35.023 1.00 76.81 185 LYS A C 1
ATOM 1435 O O . LYS A 1 185 ? -19.439 14.769 35.332 1.00 76.81 185 LYS A O 1
ATOM 1440 N N . VAL A 1 186 ? -19.635 12.580 35.774 1.00 78.00 186 VAL A N 1
ATOM 1441 C CA . VAL A 1 186 ? -20.397 12.756 37.019 1.00 78.00 186 VAL A CA 1
ATOM 1442 C C . VAL A 1 186 ? -19.583 13.550 38.043 1.00 78.00 186 VAL A C 1
ATOM 1444 O O . VAL A 1 186 ? -20.105 14.488 38.636 1.00 78.00 186 VAL A O 1
ATOM 1447 N N . GLN A 1 187 ? -18.291 13.258 38.217 1.00 73.88 187 GLN A N 1
ATOM 1448 C CA . GLN A 1 187 ? -17.429 14.035 39.116 1.00 73.88 187 GLN A CA 1
ATOM 1449 C C . GLN A 1 187 ? -17.294 15.499 38.694 1.00 73.88 187 GLN A C 1
ATOM 1451 O O . GLN A 1 187 ? -17.372 16.386 39.543 1.00 73.88 187 GLN A O 1
ATOM 1456 N N . THR A 1 188 ? -17.113 15.768 37.400 1.00 78.94 188 THR A N 1
ATOM 1457 C CA . THR A 1 188 ? -16.993 17.146 36.900 1.00 78.94 188 THR A CA 1
ATOM 1458 C C . THR A 1 188 ? -18.306 17.921 37.004 1.00 78.94 188 THR A C 1
ATOM 1460 O O . THR A 1 188 ? -18.283 19.110 37.331 1.00 78.94 188 THR A O 1
ATOM 1463 N N . GLU A 1 189 ? -19.454 17.275 36.796 1.00 78.75 189 GLU A N 1
ATOM 1464 C CA . GLU A 1 189 ? -20.767 17.884 37.035 1.00 78.75 189 GLU A CA 1
ATOM 1465 C C . GLU A 1 189 ? -21.007 18.161 38.521 1.00 78.75 189 GLU A C 1
ATOM 1467 O O . GLU A 1 189 ? -21.377 19.281 38.877 1.00 78.75 189 GLU A O 1
ATOM 1472 N N . VAL A 1 190 ? -20.708 17.202 39.402 1.00 78.12 190 VAL A N 1
ATOM 1473 C CA . VAL A 1 190 ? -20.807 17.390 40.857 1.00 78.12 190 VAL A CA 1
ATOM 1474 C C . VAL A 1 190 ? -19.900 18.535 41.316 1.00 78.12 190 VAL A C 1
ATOM 1476 O O . VAL A 1 190 ? -20.342 19.390 42.081 1.00 78.12 190 VAL A O 1
ATOM 1479 N N . GLN A 1 191 ? -18.669 18.635 40.807 1.00 73.81 191 GLN A N 1
ATOM 1480 C CA . GLN A 1 191 ? -17.776 19.755 41.123 1.00 73.81 191 GLN A CA 1
ATOM 1481 C C . GLN A 1 191 ? -18.309 21.105 40.640 1.00 73.81 191 GLN A C 1
ATOM 1483 O O . GLN A 1 191 ? -18.221 22.084 41.382 1.00 73.81 191 GLN A O 1
ATOM 1488 N N . LYS A 1 192 ? -18.903 21.177 39.443 1.00 78.12 192 LYS A N 1
ATOM 1489 C CA . LYS A 1 192 ? -19.548 22.411 38.966 1.00 78.12 192 LYS A CA 1
ATOM 1490 C C . LYS A 1 192 ? -20.730 22.811 39.843 1.00 78.12 192 LYS A C 1
ATOM 1492 O O . LYS A 1 192 ? -20.849 23.986 40.181 1.00 78.12 192 LYS A O 1
ATOM 1497 N N . VAL A 1 193 ? -21.570 21.857 40.241 1.00 78.50 193 VAL A N 1
ATOM 1498 C CA . VAL A 1 193 ? -22.715 22.117 41.126 1.00 78.50 193 VAL A CA 1
ATOM 1499 C C . VAL A 1 193 ? -22.240 22.597 42.497 1.00 78.50 193 VAL A C 1
ATOM 1501 O O . VAL A 1 193 ? -22.756 23.592 42.999 1.00 78.50 193 VAL A O 1
ATOM 1504 N N . VAL A 1 194 ? -21.212 21.967 43.073 1.00 73.81 194 VAL A N 1
ATOM 1505 C CA . VAL A 1 194 ? -20.623 22.390 44.356 1.00 73.81 194 VAL A CA 1
ATOM 1506 C C . VAL A 1 194 ? -20.008 23.788 44.254 1.00 73.81 194 VAL A C 1
ATOM 1508 O O . VAL A 1 194 ? -20.208 24.601 45.151 1.00 73.81 194 VAL A O 1
ATOM 1511 N N . MET A 1 195 ? -19.321 24.113 43.156 1.00 74.75 195 MET A N 1
ATOM 1512 C CA . MET A 1 195 ? -18.752 25.447 42.934 1.00 74.75 195 MET A CA 1
ATOM 1513 C C . MET A 1 195 ? -19.840 26.521 42.784 1.00 74.75 195 MET A C 1
ATOM 1515 O O . MET A 1 195 ? -19.732 27.597 43.371 1.00 74.75 195 MET A O 1
ATOM 1519 N N . MET A 1 196 ? -20.909 26.226 42.040 1.00 74.06 196 MET A N 1
ATOM 1520 C CA . MET A 1 196 ? -22.038 27.142 41.861 1.00 74.06 196 MET A CA 1
ATOM 1521 C C . MET A 1 196 ? -22.795 27.360 43.179 1.00 74.06 196 MET A C 1
ATOM 1523 O O . MET A 1 196 ? -23.179 28.484 43.499 1.00 74.06 196 MET A O 1
ATOM 1527 N N . LEU A 1 197 ? -22.945 26.299 43.977 1.00 71.75 197 LEU A N 1
ATOM 1528 C CA . LEU A 1 197 ? -23.566 26.352 45.296 1.00 71.75 197 LEU A CA 1
ATOM 1529 C C . LEU A 1 197 ? -22.707 27.136 46.302 1.00 71.75 197 LEU A C 1
ATOM 1531 O O . LEU A 1 197 ? -23.237 27.957 47.045 1.00 71.75 197 LEU A O 1
ATOM 1535 N N . ALA A 1 198 ? -21.385 26.950 46.281 1.00 71.25 198 ALA A N 1
ATOM 1536 C CA . ALA A 1 198 ? -20.444 27.711 47.103 1.00 71.25 198 ALA A CA 1
ATOM 1537 C C . ALA A 1 198 ? -20.482 29.212 46.787 1.00 71.25 198 ALA A C 1
ATOM 1539 O O . ALA A 1 198 ? -20.505 30.042 47.698 1.00 71.25 198 ALA A O 1
ATOM 1540 N N . GLN A 1 199 ? -20.577 29.565 45.502 1.00 71.00 199 GLN A N 1
ATOM 1541 C CA . GLN A 1 199 ? -20.694 30.955 45.070 1.00 71.00 199 GLN A CA 1
ATOM 1542 C C . GLN A 1 199 ? -22.042 31.583 45.460 1.00 71.00 199 GLN A C 1
ATOM 1544 O O . GLN A 1 199 ? -22.079 32.757 45.826 1.00 71.00 199 GLN A O 1
ATOM 1549 N N . ALA A 1 200 ? -23.134 30.811 45.433 1.00 68.25 200 ALA A N 1
ATOM 1550 C CA . ALA A 1 200 ? -24.457 31.274 45.854 1.00 68.25 200 ALA A CA 1
ATOM 1551 C C . ALA A 1 200 ? -24.576 31.478 47.378 1.00 68.25 200 ALA A C 1
ATOM 1553 O O . ALA A 1 200 ? -25.317 32.354 47.819 1.00 68.25 200 ALA A O 1
ATOM 1554 N N . LEU A 1 201 ? -23.845 30.697 48.179 1.00 66.75 201 LEU A N 1
ATOM 1555 C CA . LEU A 1 201 ? -23.898 30.735 49.647 1.00 66.75 201 LEU A CA 1
ATOM 1556 C C . LEU A 1 201 ? -22.771 31.550 50.307 1.00 66.75 201 LEU A C 1
ATOM 1558 O O . LEU A 1 201 ? -22.762 31.651 51.530 1.00 66.75 201 LEU A O 1
ATOM 1562 N N . GLN A 1 202 ? -21.834 32.131 49.541 1.00 60.50 202 GLN A N 1
ATOM 1563 C CA . GLN A 1 202 ? -20.621 32.791 50.070 1.00 60.50 202 GLN A CA 1
ATOM 1564 C C . GLN A 1 202 ? -19.851 31.922 51.091 1.00 60.50 202 GLN A C 1
ATOM 1566 O O . GLN A 1 202 ? -19.302 32.428 52.069 1.00 60.50 202 GLN A O 1
ATOM 1571 N N . MET A 1 203 ? -19.804 30.603 50.877 1.00 56.38 203 MET A N 1
ATOM 1572 C CA . MET A 1 203 ? -19.069 29.663 51.734 1.00 56.38 203 MET A CA 1
ATOM 1573 C C . MET A 1 203 ? -17.880 29.052 50.987 1.00 56.38 203 MET A C 1
ATOM 1575 O O . MET A 1 203 ? -17.920 28.872 49.771 1.00 56.38 203 MET A O 1
ATOM 1579 N N . ASP A 1 204 ? -16.821 28.723 51.730 1.00 53.50 204 ASP A N 1
ATOM 1580 C CA . ASP A 1 204 ? -15.568 28.188 51.191 1.00 53.50 204 ASP A CA 1
ATOM 1581 C C . ASP A 1 204 ? -15.773 26.853 50.430 1.00 53.50 204 ASP A C 1
ATOM 1583 O O . ASP A 1 204 ? -16.433 25.946 50.959 1.00 53.50 204 ASP A O 1
ATOM 1587 N N . PRO A 1 205 ? -15.171 26.663 49.234 1.00 54.59 205 PRO A N 1
ATOM 1588 C CA . PRO A 1 205 ? -15.382 25.477 48.390 1.00 54.59 205 PRO A CA 1
ATOM 1589 C C . PRO A 1 205 ? -15.037 24.140 49.067 1.00 54.59 205 PRO A C 1
ATOM 1591 O O . PRO A 1 205 ? -15.681 23.124 48.803 1.00 54.59 205 PRO A O 1
ATOM 1594 N N . ASN A 1 206 ? -14.048 24.132 49.968 1.00 58.75 206 ASN A N 1
ATOM 1595 C CA . ASN A 1 206 ? -13.645 22.928 50.705 1.00 58.75 206 ASN A CA 1
ATOM 1596 C C . ASN A 1 206 ? -14.629 22.546 51.826 1.00 58.75 206 ASN A C 1
ATOM 1598 O O . ASN A 1 206 ? -14.792 21.359 52.105 1.00 58.75 206 ASN A O 1
ATOM 1602 N N . ALA A 1 207 ? -15.312 23.514 52.447 1.00 56.91 207 ALA A N 1
ATOM 1603 C CA . ALA A 1 207 ? -16.240 23.248 53.551 1.00 56.91 207 ALA A CA 1
ATOM 1604 C C . ALA A 1 207 ? -17.546 22.594 53.060 1.00 56.91 207 ALA A C 1
ATOM 1606 O O . ALA A 1 207 ? -18.088 21.701 53.707 1.00 56.91 207 ALA A O 1
ATOM 1607 N N . LEU A 1 208 ? -18.023 22.979 51.873 1.00 54.25 208 LEU A N 1
ATOM 1608 C CA . LEU A 1 208 ? -19.221 22.397 51.257 1.00 54.25 208 LEU A CA 1
ATOM 1609 C C . LEU A 1 208 ? -18.992 20.983 50.717 1.00 54.25 208 LEU A C 1
ATOM 1611 O O . LEU A 1 208 ? -19.882 20.140 50.820 1.00 54.25 208 LEU A O 1
ATOM 1615 N N . MET A 1 209 ? -17.795 20.693 50.199 1.00 53.06 209 MET A N 1
ATOM 1616 C CA . MET A 1 209 ? -17.438 19.341 49.759 1.00 53.06 209 MET A CA 1
ATOM 1617 C C . MET A 1 209 ? -17.445 18.357 50.938 1.00 53.06 209 MET A C 1
ATOM 1619 O O . MET A 1 209 ? -17.928 17.237 50.799 1.00 53.06 209 MET A O 1
ATOM 1623 N N . GLN A 1 210 ? -17.009 18.807 52.120 1.00 55.84 210 GLN A N 1
ATOM 1624 C CA . GLN A 1 210 ? -17.060 18.025 53.355 1.00 55.84 210 GLN A CA 1
ATOM 1625 C C . GLN A 1 210 ? -18.495 17.796 53.856 1.00 55.84 210 GLN A C 1
ATOM 1627 O O . GLN A 1 210 ? -18.787 16.716 54.358 1.00 55.84 210 GLN A O 1
ATOM 1632 N N . ILE A 1 211 ? -19.407 18.757 53.670 1.00 58.25 211 ILE A N 1
ATOM 1633 C CA . ILE A 1 211 ? -20.831 18.607 54.027 1.00 58.25 211 ILE A CA 1
ATOM 1634 C C . ILE A 1 211 ? -21.546 17.643 53.067 1.00 58.25 211 ILE A C 1
ATOM 1636 O O . ILE A 1 211 ? -22.315 16.793 53.512 1.00 58.25 211 ILE A O 1
ATOM 1640 N N . LEU A 1 212 ? -21.265 17.711 51.761 1.00 55.75 212 LEU A N 1
ATOM 1641 C CA . LEU A 1 212 ? -21.837 16.776 50.784 1.00 55.75 212 LEU A CA 1
ATOM 1642 C C . LEU A 1 212 ? -21.297 15.351 50.986 1.00 55.75 212 LEU A C 1
ATOM 1644 O O . LEU A 1 212 ? -22.044 14.376 50.922 1.00 55.75 212 LEU A O 1
ATOM 1648 N N . GLN A 1 213 ? -20.002 15.234 51.288 1.00 51.69 213 GLN A N 1
ATOM 1649 C CA . GLN A 1 213 ? -19.354 13.963 51.599 1.00 51.69 213 GLN A CA 1
ATOM 1650 C C . GLN A 1 213 ? -19.784 13.416 52.970 1.00 51.69 213 GLN A C 1
ATOM 1652 O O . GLN A 1 213 ? -19.857 12.205 53.126 1.00 51.69 213 GLN A O 1
ATOM 1657 N N . GLN A 1 214 ? -20.162 14.265 53.933 1.00 46.06 214 GLN A N 1
ATOM 1658 C CA . GLN A 1 214 ? -20.824 13.835 55.175 1.00 46.06 214 GLN A CA 1
ATOM 1659 C C . GLN A 1 214 ? -22.284 13.421 54.965 1.00 46.06 214 GLN A C 1
ATOM 1661 O O . GLN A 1 214 ? -22.759 12.539 55.674 1.00 46.06 214 GLN A O 1
ATOM 1666 N N . GLY A 1 215 ? -22.984 13.987 53.976 1.00 46.03 215 GLY A N 1
ATOM 1667 C CA . GLY A 1 215 ? -24.334 13.556 53.599 1.00 46.03 215 GLY A CA 1
ATOM 1668 C C . GLY A 1 215 ? -24.373 12.195 52.892 1.00 46.03 215 GLY A C 1
ATOM 1669 O O . GLY A 1 215 ? -25.340 11.458 53.048 1.00 46.03 215 GLY A O 1
ATOM 1670 N N . ALA A 1 216 ? -23.312 11.842 52.155 1.00 41.69 216 ALA A N 1
ATOM 1671 C CA . ALA A 1 216 ? -23.176 10.561 51.449 1.00 41.69 216 ALA A CA 1
ATOM 1672 C C . ALA A 1 216 ? -22.249 9.543 52.153 1.00 41.69 216 ALA A C 1
ATOM 1674 O O . ALA A 1 216 ? -22.103 8.417 51.690 1.00 41.69 216 ALA A O 1
ATOM 1675 N N . GLY A 1 217 ? -21.607 9.930 53.258 1.00 33.38 217 GLY A N 1
ATOM 1676 C CA . GLY A 1 217 ? -20.518 9.188 53.902 1.00 33.38 217 GLY A CA 1
ATOM 1677 C C . GLY A 1 217 ? -20.842 8.635 55.285 1.00 33.38 217 GLY A C 1
ATOM 1678 O O . GLY A 1 217 ? -19.927 8.508 56.096 1.00 33.38 217 GLY A O 1
ATOM 1679 N N . ASN A 1 218 ? -22.107 8.308 55.572 1.00 39.22 218 ASN A N 1
ATOM 1680 C CA . ASN A 1 218 ? -22.466 7.582 56.799 1.00 39.22 218 ASN A CA 1
ATOM 1681 C C . ASN A 1 218 ? -22.884 6.121 56.565 1.00 39.22 218 ASN A C 1
ATOM 1683 O O . ASN A 1 218 ? -23.515 5.509 57.421 1.00 39.22 218 ASN A O 1
ATOM 1687 N N . GLU A 1 219 ? -22.485 5.536 55.436 1.00 37.72 219 GLU A N 1
ATOM 1688 C CA . GLU A 1 219 ? -22.518 4.087 55.229 1.00 37.72 219 GLU A CA 1
ATOM 1689 C C . GLU A 1 219 ? -21.138 3.611 54.776 1.00 37.72 219 GLU A C 1
ATOM 1691 O O . GLU A 1 219 ? -20.841 3.527 53.588 1.00 37.72 219 GLU A O 1
ATOM 1696 N N . GLY A 1 220 ? -20.255 3.328 55.737 1.00 39.00 220 GLY A N 1
ATOM 1697 C CA . GLY A 1 220 ? -18.973 2.718 55.397 1.00 39.00 220 GLY A CA 1
ATOM 1698 C C . GLY A 1 220 ? -17.897 2.694 56.473 1.00 39.00 220 GLY A C 1
ATOM 1699 O O . GLY A 1 220 ? -16.776 3.083 56.174 1.00 39.00 220 GLY A O 1
ATOM 1700 N N . ASN A 1 221 ? -18.192 2.232 57.695 1.00 34.00 221 ASN A N 1
ATOM 1701 C CA . ASN A 1 221 ? -17.277 1.325 58.412 1.00 34.00 221 ASN A CA 1
ATOM 1702 C C . ASN A 1 221 ? -17.867 0.834 59.739 1.00 34.00 221 ASN A C 1
ATOM 1704 O O . ASN A 1 221 ? -17.752 1.463 60.787 1.00 34.00 221 ASN A O 1
ATOM 1708 N N . GLY A 1 222 ? -18.451 -0.354 59.691 1.00 32.59 222 GLY A N 1
ATOM 1709 C CA . GLY A 1 222 ? -18.791 -1.145 60.859 1.00 32.59 222 GLY A CA 1
ATOM 1710 C C . GLY A 1 222 ? -19.024 -2.559 60.375 1.00 32.59 222 GLY A C 1
ATOM 1711 O O . GLY A 1 222 ? -20.036 -2.823 59.735 1.00 32.59 222 GLY A O 1
ATOM 1712 N N . GLN A 1 223 ? -18.047 -3.438 60.605 1.00 32.09 223 GLN A N 1
ATOM 1713 C CA . GLN A 1 223 ? -18.157 -4.877 60.362 1.00 32.09 223 GLN A CA 1
ATOM 1714 C C . GLN A 1 223 ? -19.562 -5.351 60.739 1.00 32.09 223 GLN A C 1
ATOM 1716 O O . GLN A 1 223 ? -20.000 -5.109 61.864 1.00 32.09 223 GLN A O 1
ATOM 1721 N N . GLY A 1 224 ? -20.258 -5.979 59.790 1.00 36.16 224 GLY A N 1
ATOM 1722 C CA . GLY A 1 224 ? -21.649 -6.387 59.940 1.00 36.16 224 GLY A CA 1
ATOM 1723 C C . GLY A 1 224 ? -21.859 -7.261 61.173 1.00 36.16 224 GLY A C 1
ATOM 1724 O O . GLY A 1 224 ? -21.667 -8.475 61.130 1.00 36.16 224 GLY A O 1
ATOM 1725 N N . GLN A 1 225 ? -22.293 -6.644 62.270 1.00 43.41 225 GLN A N 1
ATOM 1726 C CA . GLN A 1 225 ? -22.952 -7.339 63.359 1.00 43.41 225 GLN A CA 1
ATOM 1727 C C . GLN A 1 225 ? -24.392 -7.556 62.915 1.00 43.41 225 GLN A C 1
ATOM 1729 O O . GLN A 1 225 ? -25.187 -6.620 62.839 1.00 43.41 225 GLN A O 1
ATOM 1734 N N . LYS A 1 226 ? -24.704 -8.810 62.574 1.00 50.16 226 LYS A N 1
ATOM 1735 C CA . LYS A 1 226 ? -26.084 -9.263 62.397 1.00 50.16 226 LYS A CA 1
ATOM 1736 C C . LYS A 1 226 ? -26.903 -8.834 63.626 1.00 50.16 226 LYS A C 1
ATOM 1738 O O . LYS A 1 226 ? -26.365 -8.890 64.737 1.00 50.16 226 LYS A O 1
ATOM 1743 N N . PRO A 1 227 ? -28.162 -8.404 63.445 1.00 45.44 227 PRO A N 1
ATOM 1744 C CA . PRO A 1 227 ? -28.995 -7.928 64.541 1.00 45.44 227 PRO A CA 1
ATOM 1745 C C . PRO A 1 227 ? -29.047 -8.986 65.645 1.00 45.44 227 PRO A C 1
ATOM 1747 O O . PRO A 1 227 ? -29.436 -10.127 65.405 1.00 45.44 227 PRO A O 1
ATOM 1750 N N . ARG A 1 228 ? -28.597 -8.612 66.849 1.00 55.81 228 ARG A N 1
ATOM 1751 C CA . ARG A 1 228 ? -28.797 -9.420 68.053 1.00 55.81 228 ARG A CA 1
ATOM 1752 C C . ARG A 1 228 ? -30.299 -9.483 68.282 1.00 55.81 228 ARG A C 1
ATOM 1754 O O . ARG A 1 228 ? -30.903 -8.464 68.606 1.00 55.81 228 ARG A O 1
ATOM 1761 N N . GLU A 1 229 ? -30.889 -10.652 68.079 1.00 50.25 229 GLU A N 1
ATOM 1762 C CA . GLU A 1 229 ? -32.258 -10.902 68.509 1.00 50.25 229 GLU A CA 1
ATOM 1763 C C . GLU A 1 229 ? -32.284 -10.778 70.036 1.00 50.25 229 GLU A C 1
ATOM 1765 O O . GLU A 1 229 ? -31.663 -11.557 70.761 1.00 50.25 229 GLU A O 1
ATOM 1770 N N . LEU A 1 230 ? -32.917 -9.704 70.505 1.00 57.97 230 LEU A N 1
ATOM 1771 C CA . LEU A 1 230 ? -33.273 -9.521 71.901 1.00 57.97 230 LEU A CA 1
ATOM 1772 C C . LEU A 1 230 ? -34.557 -10.309 72.148 1.00 57.97 230 LEU A C 1
ATOM 1774 O O . LEU A 1 230 ? -35.479 -10.279 71.330 1.00 57.97 230 LEU A O 1
ATOM 1778 N N . ASP A 1 231 ? -34.621 -11.004 73.277 1.00 59.09 231 ASP A N 1
ATOM 1779 C CA . ASP A 1 231 ? -35.887 -11.546 73.749 1.00 59.09 231 ASP A CA 1
ATOM 1780 C C . ASP A 1 231 ? -36.869 -10.406 74.090 1.00 59.09 231 ASP A C 1
ATOM 1782 O O . ASP A 1 231 ? -36.504 -9.230 74.176 1.00 59.09 231 ASP A O 1
ATOM 1786 N N . ALA A 1 232 ? -38.146 -10.738 74.292 1.00 59.19 232 ALA A N 1
ATOM 1787 C CA . ALA A 1 232 ? -3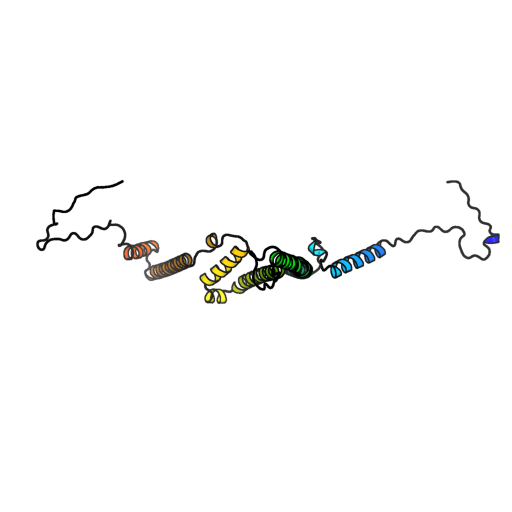9.204 -9.762 74.575 1.00 59.19 232 ALA A CA 1
ATOM 1788 C C . ALA A 1 232 ? -39.008 -8.960 75.889 1.00 59.19 232 ALA A C 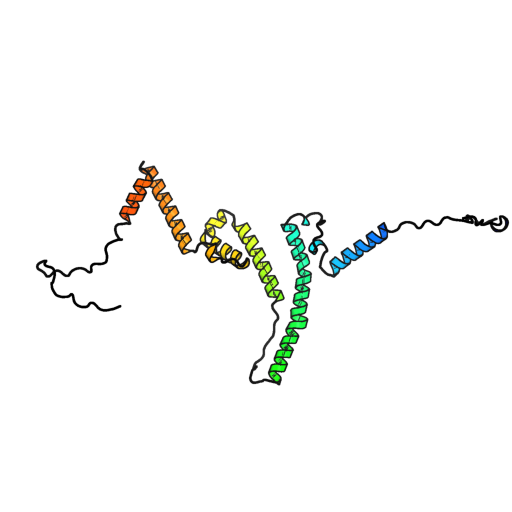1
ATOM 1790 O O . ALA A 1 232 ? -39.862 -8.143 76.232 1.00 59.19 232 ALA A O 1
ATOM 1791 N N . ALA A 1 233 ? -37.905 -9.176 76.618 1.00 58.72 233 ALA A N 1
ATOM 1792 C CA . ALA A 1 233 ? -37.522 -8.459 77.831 1.00 58.72 233 ALA A CA 1
ATOM 1793 C C . ALA A 1 233 ? -36.202 -7.662 77.694 1.00 58.72 233 ALA A C 1
ATOM 1795 O O . ALA A 1 233 ? -35.777 -7.034 78.663 1.00 58.72 233 ALA A O 1
ATOM 1796 N N . GLY A 1 234 ? -35.580 -7.621 76.509 1.00 56.81 234 GLY A N 1
ATOM 1797 C CA . GLY A 1 234 ? -34.473 -6.708 76.209 1.00 56.81 234 GLY A CA 1
ATOM 1798 C C . GLY A 1 234 ? -33.086 -7.152 76.685 1.00 56.81 234 GLY A C 1
ATOM 1799 O O . GLY A 1 234 ? -32.204 -6.302 76.803 1.00 56.81 234 GLY A O 1
ATOM 1800 N N . ASN A 1 235 ? -32.853 -8.449 76.918 1.00 68.81 235 ASN A N 1
ATOM 1801 C CA . ASN A 1 235 ? -31.519 -8.976 77.239 1.00 68.81 235 ASN A CA 1
ATOM 1802 C C . ASN A 1 235 ? -30.920 -9.787 76.067 1.00 68.81 235 ASN A C 1
ATOM 1804 O O . ASN A 1 235 ? -31.658 -10.387 75.284 1.00 68.81 235 ASN A O 1
ATOM 1808 N N . PRO A 1 236 ? -29.578 -9.814 75.902 1.00 60.78 236 PRO A N 1
ATOM 1809 C CA . PRO A 1 236 ? -28.932 -10.574 74.832 1.00 60.78 236 PRO A CA 1
ATOM 1810 C C . PRO A 1 236 ? -29.004 -12.087 75.099 1.00 60.78 236 PRO A C 1
ATOM 1812 O O . PRO A 1 236 ? -28.575 -12.558 76.153 1.00 60.78 236 PRO A O 1
ATOM 1815 N N . VAL A 1 237 ? -29.508 -12.852 74.125 1.00 60.03 237 VAL A N 1
ATOM 1816 C CA . VAL A 1 237 ? -29.654 -14.315 74.213 1.00 60.03 237 VAL A CA 1
ATOM 1817 C C . VAL A 1 237 ? -28.274 -14.979 74.298 1.00 60.03 237 VAL A C 1
ATOM 1819 O O . VAL A 1 237 ? -27.496 -14.980 73.345 1.00 60.03 237 VAL A O 1
ATOM 1822 N N . SER A 1 238 ? -27.956 -15.539 75.464 1.00 50.09 238 SER A N 1
ATOM 1823 C CA . SER A 1 238 ? -26.732 -16.310 75.699 1.00 50.09 238 SER A CA 1
ATOM 1824 C C . SER A 1 238 ? -26.927 -17.741 75.200 1.00 50.09 238 SER A C 1
ATOM 1826 O O . SER A 1 238 ? -27.808 -18.438 75.703 1.00 50.09 238 SER A O 1
ATOM 1828 N N . GLY A 1 239 ? -26.120 -18.200 74.233 1.00 60.38 239 GLY A N 1
ATOM 1829 C CA . GLY A 1 239 ? -26.117 -19.633 73.912 1.00 60.38 239 GLY A CA 1
ATOM 1830 C C . GLY A 1 239 ? -25.643 -20.127 72.547 1.00 60.38 239 GLY A C 1
ATOM 1831 O O . GLY A 1 239 ? -25.854 -21.307 72.287 1.00 60.38 239 GLY A O 1
ATOM 1832 N N . GLN A 1 240 ? -25.008 -19.334 71.678 1.00 49.09 240 GLN A N 1
ATOM 1833 C CA . GLN A 1 240 ? -24.395 -19.888 70.457 1.00 49.09 240 GLN A CA 1
ATOM 1834 C C . GLN A 1 240 ? -23.055 -19.232 70.127 1.00 49.09 240 GLN A C 1
ATOM 1836 O O . GLN A 1 240 ? -22.979 -18.325 69.310 1.00 49.09 240 GLN A O 1
ATOM 1841 N N . ASP A 1 241 ? -21.993 -19.751 70.740 1.00 46.06 241 ASP A N 1
ATOM 1842 C CA . ASP A 1 241 ? -20.629 -19.617 70.230 1.00 46.06 241 ASP A CA 1
ATOM 1843 C C . ASP A 1 241 ? -19.940 -20.978 70.359 1.00 46.06 241 ASP A C 1
ATOM 1845 O O . ASP A 1 241 ? -19.461 -21.348 71.429 1.00 46.06 241 ASP A O 1
ATOM 1849 N N . VAL A 1 242 ? -19.924 -21.766 69.278 1.00 43.84 242 VAL A N 1
ATOM 1850 C CA . VAL A 1 242 ? -18.993 -22.895 69.153 1.00 43.84 242 VAL A CA 1
ATOM 1851 C C . VAL A 1 242 ? -18.616 -23.106 67.683 1.00 43.84 242 VAL A C 1
ATOM 1853 O O . VAL A 1 242 ? -19.499 -23.298 66.846 1.00 43.84 242 VAL A O 1
ATOM 1856 N N . ARG A 1 243 ? -17.294 -23.249 67.462 1.00 45.53 243 ARG A N 1
ATOM 1857 C CA . ARG A 1 243 ? -16.543 -23.741 66.276 1.00 45.53 243 ARG A CA 1
ATOM 1858 C C . ARG A 1 2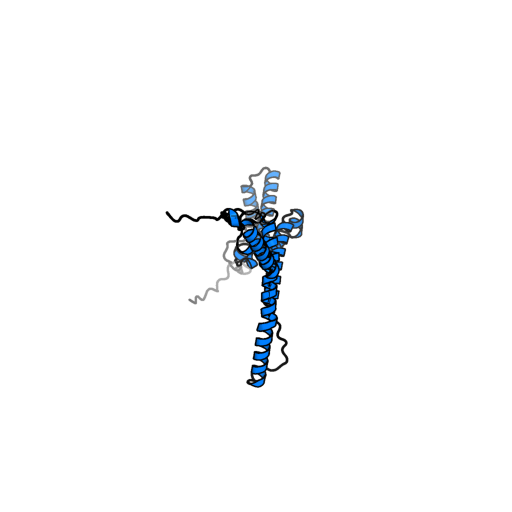43 ? -16.100 -22.602 65.335 1.00 45.53 243 ARG A C 1
ATOM 1860 O O . ARG A 1 243 ? -16.893 -22.144 64.532 1.00 45.53 243 ARG A O 1
ATOM 1867 N N . MET A 1 244 ? -14.883 -22.036 65.391 1.00 46.47 244 MET A N 1
ATOM 1868 C CA . MET A 1 244 ? -13.532 -22.625 65.530 1.00 46.47 244 MET A CA 1
ATOM 1869 C C . MET A 1 244 ? -13.353 -23.891 64.683 1.00 46.47 244 MET A C 1
ATOM 1871 O O . MET A 1 244 ? -13.686 -24.963 65.164 1.00 46.47 244 MET A O 1
ATOM 1875 N N . PHE A 1 245 ? -12.892 -23.718 63.437 1.00 38.69 245 PHE A N 1
ATOM 1876 C CA . PHE A 1 245 ? -12.153 -24.608 62.506 1.00 38.69 245 PHE A CA 1
ATOM 1877 C C . PHE A 1 245 ? -12.307 -23.915 61.124 1.00 38.69 245 PHE A C 1
ATOM 1879 O O . PHE A 1 245 ? -13.427 -23.570 60.771 1.00 38.69 245 PHE A O 1
ATOM 1886 N N . ASN A 1 246 ? -11.307 -23.601 60.297 1.00 35.69 246 ASN A N 1
ATOM 1887 C CA . ASN A 1 246 ? -10.088 -24.314 59.933 1.00 35.69 246 ASN A CA 1
ATOM 1888 C C . ASN A 1 246 ? -9.166 -23.380 59.097 1.00 35.69 246 ASN A C 1
ATOM 1890 O O . ASN A 1 246 ? -9.595 -22.290 58.723 1.00 35.69 246 ASN A O 1
ATOM 1894 N N . GLN A 1 247 ? -7.944 -23.857 58.833 1.00 41.53 247 GLN A N 1
ATOM 1895 C CA . GLN A 1 247 ? -6.841 -23.267 58.047 1.00 41.53 247 GLN A CA 1
ATOM 1896 C C . GLN A 1 247 ? -7.212 -22.664 56.687 1.00 41.53 247 GLN A C 1
ATOM 1898 O O . GLN A 1 247 ? -8.130 -23.204 56.032 1.00 41.53 247 GLN A O 1
#

Organism: NCBI:txid1070528

Secondary structure (DSSP, 8-state):
--------HHHHTT--S-SS--------HHHHHHHHHHHHHHHHHHHT--GGGGT-----GGGGSHHHHHHHHHHHHHHHHHHHHHHIIIIIHHHHHHHHHHHHHH-TTT--S-------HHHHHHHHHHHHHHHHHHHHHT-SHHHHHHHHHHHHHHHHHHHHHHTT--GGGTS--HHHHHHHHHHHHHHHHHHHHHHHHT--HHHHHHHHHHHH-SSS---------B-TTS-B-----------